Protein AF-A0A5B9MID1-F1 (afdb_monomer)

Sequence (221 aa):
MSATMTESTTETRREALKAKIAQTKANSERIAEWRASIRDLEAAIDAAADAHSDKCAPLQQMMRDLDAKLSSGSVTAADSKKRHEILTSITAANIELETTSRANQSTIDLLKKNIRELKRGSATSVQSIENELVNTAPLDQRAECKAWDAQATVASQWGQAAGEKATKLERMIEVNNANGYDTKGAKERVAFYRAESLLAAELAAESQRKADQLRRQMIEA

Nearest PDB structures (foldseek):
  5xg2-assembly1_A  TM=4.690E-01  e=3.275E-01  Pyrococcus yayanosii CH1
  3zx6-assembly1_B  TM=3.681E-01  e=4.771E+00  Archaeoglobus fulgidus DSM 4304

Structure (mmCIF, N/CA/C/O backbone):
data_AF-A0A5B9MID1-F1
#
_entry.id   AF-A0A5B9MID1-F1
#
loop_
_atom_site.group_PDB
_atom_site.id
_atom_site.type_symbol
_atom_site.label_atom_id
_atom_site.label_alt_id
_atom_site.label_comp_id
_atom_site.label_asym_id
_atom_site.label_entity_id
_atom_site.label_seq_id
_atom_site.pdbx_PDB_ins_code
_atom_site.Cartn_x
_atom_site.Cartn_y
_atom_site.Cartn_z
_atom_site.occupancy
_atom_site.B_iso_or_equiv
_atom_site.auth_seq_id
_atom_site.auth_comp_id
_atom_site.auth_asym_id
_atom_site.auth_atom_id
_atom_site.pdbx_PDB_model_num
ATOM 1 N N . MET A 1 1 ? 5.987 29.938 39.150 1.00 47.72 1 MET A N 1
ATOM 2 C CA . MET A 1 1 ? 6.999 29.816 38.075 1.00 47.72 1 MET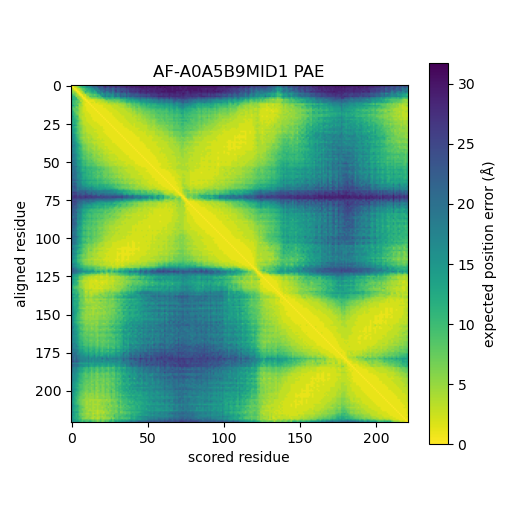 A CA 1
ATOM 3 C C . MET A 1 1 ? 7.253 28.377 37.608 1.00 47.72 1 MET A C 1
ATOM 5 O O . MET A 1 1 ? 7.832 28.227 36.546 1.00 47.72 1 MET A O 1
ATOM 9 N N . SER A 1 2 ? 6.814 27.325 38.323 1.00 53.25 2 SER A N 1
ATOM 10 C CA . SER A 1 2 ? 7.096 25.931 37.913 1.00 53.25 2 SER A CA 1
ATOM 11 C C . SER A 1 2 ? 6.098 25.327 36.910 1.00 53.25 2 SER A C 1
ATOM 13 O O . SER A 1 2 ? 6.497 24.470 36.135 1.00 53.25 2 SER A O 1
ATOM 15 N N . ALA A 1 3 ? 4.833 25.769 36.892 1.00 53.03 3 ALA A N 1
ATOM 16 C CA . ALA A 1 3 ? 3.807 25.237 35.981 1.00 53.03 3 ALA A CA 1
ATOM 17 C C . ALA A 1 3 ? 3.993 25.694 34.517 1.00 53.03 3 ALA A C 1
ATOM 19 O O . ALA A 1 3 ? 3.825 24.912 33.585 1.00 53.03 3 ALA A O 1
ATOM 20 N N . THR A 1 4 ? 4.447 26.933 34.315 1.00 50.22 4 THR A N 1
ATOM 21 C CA . THR A 1 4 ? 4.665 27.517 32.982 1.00 50.22 4 THR A CA 1
ATOM 22 C C . THR A 1 4 ? 5.862 26.906 32.243 1.00 50.22 4 THR A C 1
ATOM 24 O O . THR A 1 4 ? 5.840 26.794 31.021 1.00 50.22 4 THR A O 1
ATOM 27 N N . MET A 1 5 ? 6.902 26.450 32.956 1.00 51.06 5 MET A N 1
ATOM 28 C CA . MET A 1 5 ? 8.024 25.730 32.329 1.00 51.06 5 MET A CA 1
ATOM 29 C C . MET A 1 5 ? 7.657 24.295 31.914 1.00 51.06 5 MET A C 1
ATOM 31 O O . MET A 1 5 ? 8.156 23.792 30.906 1.00 51.06 5 MET A O 1
ATOM 35 N N . THR A 1 6 ? 6.767 23.627 32.654 1.00 61.50 6 THR A N 1
ATOM 36 C CA . THR A 1 6 ? 6.269 22.287 32.296 1.00 61.50 6 THR A CA 1
ATOM 37 C C . THR A 1 6 ? 5.299 22.310 31.111 1.00 61.50 6 THR A C 1
ATOM 39 O O . THR A 1 6 ? 5.317 21.394 30.291 1.00 61.50 6 THR A O 1
ATOM 42 N N . GLU A 1 7 ? 4.502 23.370 30.960 1.00 61.09 7 GLU A N 1
ATOM 43 C CA . GLU A 1 7 ? 3.647 23.563 29.778 1.00 61.09 7 GLU A CA 1
ATOM 44 C C . GLU A 1 7 ? 4.482 23.835 28.521 1.00 61.09 7 GLU A C 1
ATOM 46 O O . GLU A 1 7 ? 4.330 23.130 27.525 1.00 61.09 7 GLU A O 1
ATOM 51 N N . SER A 1 8 ? 5.461 24.744 28.602 1.00 65.50 8 SER A N 1
ATOM 52 C CA . SER A 1 8 ? 6.357 25.077 27.483 1.00 65.50 8 SER A CA 1
ATOM 53 C C . SER A 1 8 ? 7.157 23.869 26.961 1.00 65.50 8 SER A C 1
ATOM 55 O O . SER A 1 8 ? 7.338 23.696 25.753 1.00 65.50 8 SER A O 1
ATOM 57 N N . THR A 1 9 ? 7.600 22.978 27.853 1.00 75.62 9 THR A N 1
ATOM 58 C CA . THR A 1 9 ? 8.311 21.744 27.467 1.00 75.62 9 THR A CA 1
ATOM 59 C C . THR A 1 9 ? 7.384 20.685 26.865 1.00 75.62 9 THR A C 1
ATOM 61 O O . THR A 1 9 ? 7.795 19.951 25.963 1.00 75.62 9 THR A O 1
ATOM 64 N N . THR A 1 10 ? 6.127 20.624 27.308 1.00 78.69 10 THR A N 1
ATOM 65 C CA . THR A 1 10 ? 5.118 19.702 26.763 1.00 78.69 10 THR A CA 1
ATOM 66 C C . THR A 1 10 ? 4.677 20.129 25.366 1.00 78.69 10 THR A C 1
ATOM 68 O O . THR A 1 10 ? 4.628 19.295 24.464 1.00 78.69 10 THR A O 1
ATOM 71 N N . GLU A 1 11 ? 4.438 21.422 25.155 1.00 80.75 11 GLU A N 1
ATOM 72 C CA . GLU A 1 11 ? 4.088 21.993 23.851 1.00 80.75 11 GLU A CA 1
ATOM 73 C C . GLU A 1 11 ? 5.217 21.795 22.829 1.00 80.75 11 GLU A C 1
ATOM 75 O O . GLU A 1 11 ? 4.992 21.263 21.742 1.00 80.75 11 GLU A O 1
ATOM 80 N N . THR A 1 12 ? 6.466 22.068 23.225 1.00 86.06 12 THR A N 1
ATOM 81 C CA . THR A 1 12 ? 7.646 21.805 22.381 1.00 86.06 12 THR A CA 1
ATOM 82 C C . THR A 1 12 ? 7.746 20.327 21.984 1.00 86.06 12 THR A C 1
ATOM 84 O O . THR A 1 12 ? 8.044 19.995 20.834 1.00 86.06 12 THR A O 1
ATOM 87 N N . ARG A 1 13 ? 7.472 19.408 22.921 1.00 86.69 13 ARG A N 1
ATOM 88 C CA . ARG A 1 13 ? 7.467 17.965 22.644 1.00 86.69 13 ARG A CA 1
ATOM 89 C C . ARG A 1 13 ? 6.340 17.570 21.688 1.00 86.69 13 ARG A C 1
ATOM 91 O O . ARG A 1 13 ? 6.566 16.729 20.821 1.00 86.69 13 ARG A O 1
ATOM 98 N N . ARG A 1 14 ? 5.148 18.159 21.826 1.00 87.12 14 ARG A N 1
ATOM 99 C CA . ARG A 1 14 ? 4.006 17.910 20.932 1.00 87.12 14 ARG A CA 1
ATOM 100 C C . ARG A 1 14 ? 4.315 18.319 19.501 1.00 87.12 14 ARG A C 1
ATOM 102 O O . ARG A 1 14 ? 4.145 17.501 18.599 1.00 87.12 14 ARG A O 1
ATOM 109 N N . GLU A 1 15 ? 4.851 19.517 19.304 1.00 87.62 15 GLU A N 1
ATOM 110 C CA . GLU A 1 15 ? 5.246 20.000 17.978 1.00 87.62 15 GLU A CA 1
ATOM 111 C C . GLU A 1 15 ? 6.335 19.120 17.346 1.00 87.62 15 GLU A C 1
ATOM 113 O O . GLU A 1 15 ? 6.240 18.745 16.175 1.00 87.62 15 GLU A O 1
ATOM 118 N N . ALA A 1 16 ? 7.318 18.666 18.133 1.00 88.19 16 ALA A N 1
ATOM 119 C CA . ALA A 1 16 ? 8.327 17.722 17.653 1.00 88.19 16 ALA A CA 1
ATOM 120 C C . ALA A 1 16 ? 7.720 16.376 17.201 1.00 88.19 16 ALA A C 1
ATOM 122 O O . ALA A 1 16 ? 8.136 15.811 16.186 1.00 88.19 16 ALA A O 1
ATOM 123 N N . LEU A 1 17 ? 6.719 15.860 17.923 1.00 88.69 17 LEU A N 1
ATOM 124 C CA . LEU A 1 17 ? 6.019 14.624 17.558 1.00 88.69 17 LEU A CA 1
ATOM 125 C C . LEU A 1 17 ? 5.153 14.807 16.303 1.00 88.69 17 LEU A C 1
ATOM 127 O O . LEU A 1 17 ? 5.209 13.952 15.415 1.00 88.69 17 LEU A O 1
ATOM 131 N N . LYS A 1 18 ? 4.423 15.926 16.175 1.00 88.50 18 LYS A N 1
ATOM 132 C CA . LYS A 1 18 ? 3.664 16.276 14.958 1.00 88.50 18 LYS A CA 1
ATOM 133 C C . LYS A 1 18 ? 4.586 16.357 13.737 1.00 88.50 18 LYS A C 1
ATOM 135 O O . LYS A 1 18 ? 4.310 15.726 12.714 1.00 88.50 18 LYS A O 1
ATOM 140 N N . ALA A 1 19 ? 5.727 17.039 13.863 1.00 89.06 19 ALA A N 1
ATOM 141 C CA . ALA A 1 19 ? 6.733 17.124 12.804 1.00 89.06 19 ALA A CA 1
ATOM 142 C C . ALA A 1 19 ? 7.275 15.738 12.412 1.00 89.06 19 ALA A C 1
ATOM 144 O O . ALA A 1 19 ? 7.398 15.425 11.226 1.00 89.06 19 ALA A O 1
ATOM 145 N N . LYS A 1 20 ? 7.530 14.863 13.393 1.00 89.44 20 LYS A N 1
ATOM 146 C CA . LYS A 1 20 ? 7.988 13.489 13.145 1.00 89.44 20 LYS A CA 1
ATOM 147 C C . LYS A 1 20 ? 6.925 12.636 12.441 1.00 89.44 20 LYS A C 1
ATOM 149 O O . LYS A 1 20 ? 7.274 11.845 11.562 1.00 89.44 20 LYS A O 1
ATOM 154 N N . ILE A 1 21 ? 5.640 12.801 12.775 1.00 87.69 21 ILE A N 1
ATOM 155 C CA . ILE A 1 21 ? 4.523 12.151 12.064 1.00 87.69 21 ILE A CA 1
ATOM 156 C C . ILE A 1 21 ? 4.493 12.609 10.605 1.00 87.69 21 ILE A C 1
ATOM 158 O O . ILE A 1 21 ? 4.477 11.764 9.708 1.00 87.69 21 ILE A O 1
ATOM 162 N N . ALA A 1 22 ? 4.533 13.922 10.363 1.00 88.50 22 ALA A N 1
ATOM 163 C CA . ALA A 1 22 ? 4.529 14.488 9.015 1.00 88.50 22 ALA A CA 1
ATOM 164 C C . ALA A 1 22 ? 5.719 13.980 8.185 1.00 88.50 22 ALA A C 1
ATOM 166 O O . ALA A 1 22 ? 5.537 13.501 7.067 1.00 88.50 22 ALA A O 1
ATOM 167 N N . GLN A 1 23 ? 6.922 13.976 8.766 1.00 90.56 23 GLN A N 1
ATOM 168 C CA . GLN A 1 23 ? 8.122 13.445 8.121 1.00 90.56 23 GLN A CA 1
ATOM 169 C C . GLN A 1 23 ? 7.994 11.949 7.800 1.00 90.56 23 GLN A C 1
ATOM 171 O O . GLN A 1 23 ? 8.369 11.511 6.716 1.00 90.56 23 GLN A O 1
ATOM 176 N N . THR A 1 24 ? 7.449 11.150 8.720 1.00 87.94 24 THR A N 1
ATOM 177 C CA . THR A 1 24 ? 7.273 9.702 8.519 1.00 87.94 24 THR A CA 1
ATOM 178 C C . THR A 1 24 ? 6.255 9.404 7.412 1.00 87.94 24 THR A C 1
ATOM 180 O O . THR A 1 24 ? 6.466 8.491 6.606 1.00 87.94 24 THR A O 1
ATOM 183 N N . LYS A 1 25 ? 5.174 10.194 7.325 1.00 88.69 25 LYS A N 1
ATOM 184 C CA . LYS A 1 25 ? 4.183 10.113 6.239 1.00 88.69 25 LYS A CA 1
ATOM 185 C C . LYS A 1 25 ? 4.808 10.484 4.891 1.00 88.69 25 LYS A C 1
ATOM 187 O O . LYS A 1 25 ? 4.786 9.655 3.985 1.00 88.69 25 LYS A O 1
ATOM 192 N N . ALA A 1 26 ? 5.492 11.626 4.810 1.00 90.62 26 ALA A N 1
ATOM 193 C CA . ALA A 1 26 ? 6.198 12.058 3.600 1.00 90.62 26 ALA A CA 1
ATOM 194 C C . ALA A 1 26 ? 7.256 11.035 3.140 1.00 90.62 26 ALA A C 1
ATOM 196 O O . ALA A 1 26 ? 7.384 10.734 1.955 1.00 90.62 26 ALA A O 1
ATOM 197 N N . ASN A 1 27 ? 7.991 10.428 4.078 1.00 90.81 27 ASN A N 1
ATOM 198 C CA . ASN A 1 27 ? 8.940 9.358 3.765 1.00 90.81 27 ASN A CA 1
ATOM 199 C C . ASN A 1 27 ? 8.246 8.118 3.182 1.00 90.81 27 ASN A C 1
ATOM 201 O O . ASN A 1 27 ? 8.781 7.473 2.280 1.00 90.81 27 ASN A O 1
ATOM 205 N N . SER A 1 28 ? 7.066 7.771 3.695 1.00 89.88 28 SER A N 1
ATOM 206 C CA . SER A 1 28 ? 6.288 6.627 3.211 1.00 89.88 28 SER A CA 1
ATOM 207 C C . SER A 1 28 ? 5.762 6.861 1.793 1.00 89.88 28 SER A C 1
ATOM 209 O O . SER A 1 28 ? 5.865 5.963 0.957 1.00 89.88 28 SER A O 1
ATOM 211 N N . GLU A 1 29 ? 5.275 8.070 1.507 1.00 91.44 29 GLU A N 1
ATOM 212 C CA . GLU A 1 29 ? 4.859 8.507 0.167 1.00 91.44 29 GLU A CA 1
ATOM 213 C C . GLU A 1 29 ? 6.034 8.456 -0.812 1.00 91.44 29 GLU A C 1
ATOM 215 O O . GLU A 1 29 ? 5.957 7.787 -1.841 1.00 91.44 29 GLU A O 1
ATOM 220 N N . ARG A 1 30 ? 7.183 9.019 -0.430 1.00 93.44 30 ARG A N 1
ATOM 221 C CA . ARG A 1 30 ? 8.400 8.995 -1.250 1.00 93.44 30 ARG A CA 1
ATOM 222 C C . ARG A 1 30 ? 8.900 7.577 -1.543 1.00 93.44 30 ARG A C 1
ATOM 224 O O . ARG A 1 30 ? 9.365 7.289 -2.643 1.00 93.44 30 ARG A O 1
ATOM 231 N N . ILE A 1 31 ? 8.786 6.654 -0.583 1.00 92.94 31 ILE A N 1
ATOM 232 C CA . ILE A 1 31 ? 9.079 5.229 -0.815 1.00 92.94 31 ILE A CA 1
ATOM 233 C C . ILE A 1 31 ? 8.092 4.618 -1.816 1.00 92.94 31 ILE A C 1
ATOM 235 O O . ILE A 1 31 ? 8.499 3.781 -2.624 1.00 92.94 31 ILE A O 1
ATOM 239 N N . ALA A 1 32 ? 6.808 4.976 -1.748 1.00 93.00 32 ALA A N 1
ATOM 240 C CA . ALA A 1 32 ? 5.799 4.485 -2.681 1.00 93.00 32 ALA A CA 1
ATOM 241 C C . ALA A 1 32 ? 6.064 4.990 -4.108 1.00 93.00 32 ALA A C 1
ATOM 243 O O . ALA A 1 32 ? 6.051 4.186 -5.039 1.00 93.00 32 ALA A O 1
ATOM 244 N N . GLU A 1 33 ? 6.402 6.270 -4.260 1.00 95.44 33 GLU A N 1
ATOM 245 C CA . GLU A 1 33 ? 6.815 6.874 -5.531 1.00 95.44 33 GLU A CA 1
ATOM 246 C C . GLU A 1 33 ? 8.046 6.175 -6.111 1.00 95.44 33 GLU A C 1
ATOM 248 O O . GLU A 1 33 ? 8.009 5.691 -7.238 1.00 95.44 33 GLU A O 1
ATOM 253 N N . TRP A 1 34 ? 9.116 6.010 -5.326 1.00 97.19 34 TRP A N 1
ATOM 254 C CA . TRP A 1 34 ? 10.321 5.316 -5.793 1.00 97.19 34 TRP A CA 1
ATOM 255 C C . TRP A 1 34 ? 10.063 3.862 -6.188 1.00 97.19 34 TRP A C 1
ATOM 257 O O . TRP A 1 34 ? 10.680 3.360 -7.124 1.00 97.19 34 TRP A O 1
ATOM 267 N N . ARG A 1 35 ? 9.143 3.169 -5.508 1.00 96.69 35 ARG A N 1
ATOM 268 C CA . ARG A 1 35 ? 8.712 1.822 -5.909 1.00 96.69 35 ARG A CA 1
ATOM 269 C C . ARG A 1 35 ? 7.929 1.831 -7.218 1.00 96.69 35 ARG A C 1
ATOM 271 O O . ARG A 1 35 ? 8.068 0.885 -7.987 1.00 96.69 35 ARG A O 1
ATOM 278 N N . ALA A 1 36 ? 7.108 2.850 -7.466 1.00 96.81 36 ALA A N 1
ATOM 279 C CA . ALA A 1 36 ? 6.444 3.019 -8.753 1.00 96.81 36 ALA A CA 1
ATOM 280 C C . ALA A 1 36 ? 7.479 3.244 -9.862 1.00 96.81 36 ALA A C 1
ATOM 282 O O . ALA A 1 36 ? 7.505 2.461 -10.802 1.00 96.81 36 ALA A O 1
ATOM 283 N N . SER A 1 37 ? 8.427 4.168 -9.669 1.00 97.56 37 SER A N 1
ATOM 284 C CA . SER A 1 37 ? 9.504 4.409 -10.637 1.00 97.56 37 SER A CA 1
ATOM 285 C C . SER A 1 37 ? 10.364 3.173 -10.909 1.00 97.56 37 SER A C 1
ATOM 287 O O . SER A 1 37 ? 10.770 2.960 -12.043 1.00 97.56 37 SER A O 1
ATOM 289 N N . ILE A 1 38 ? 10.640 2.335 -9.899 1.00 97.88 38 ILE A N 1
ATOM 290 C CA . ILE A 1 38 ? 11.338 1.055 -10.116 1.00 97.88 38 ILE A CA 1
ATOM 291 C C . ILE A 1 38 ? 10.533 0.151 -11.056 1.00 97.88 38 ILE A C 1
ATOM 293 O O . ILE A 1 38 ? 11.115 -0.385 -11.990 1.00 97.88 38 ILE A O 1
ATOM 297 N N . ARG A 1 39 ? 9.217 0.010 -10.844 1.00 97.69 39 ARG A N 1
ATOM 298 C CA . ARG A 1 39 ? 8.361 -0.808 -11.722 1.00 97.69 39 ARG A CA 1
ATOM 299 C C . ARG A 1 39 ? 8.328 -0.269 -13.149 1.00 97.69 39 ARG A C 1
ATOM 301 O O . ARG A 1 39 ? 8.402 -1.056 -14.082 1.00 97.69 39 ARG A O 1
ATOM 308 N N . ASP A 1 40 ? 8.258 1.049 -13.310 1.00 97.62 40 ASP A N 1
ATOM 309 C CA . ASP A 1 40 ? 8.260 1.681 -14.633 1.00 97.62 40 ASP A CA 1
ATOM 310 C C . ASP A 1 40 ? 9.598 1.459 -15.357 1.00 97.62 40 ASP A C 1
ATOM 312 O O . ASP A 1 40 ? 9.621 1.180 -16.553 1.00 97.62 40 ASP A O 1
ATOM 316 N N . LEU A 1 41 ? 10.722 1.525 -14.632 1.00 97.44 41 LEU A N 1
ATOM 317 C CA . LEU A 1 41 ? 12.052 1.235 -15.178 1.00 97.44 41 LEU A CA 1
ATOM 318 C C . LEU A 1 41 ? 12.231 -0.247 -15.528 1.00 97.44 41 LEU A C 1
ATOM 320 O O . LEU A 1 41 ? 12.833 -0.547 -16.555 1.00 97.44 41 LEU A O 1
ATOM 324 N N . GLU A 1 42 ? 11.720 -1.161 -14.701 1.00 96.62 42 GLU A N 1
ATOM 325 C CA . GLU A 1 42 ? 11.713 -2.604 -14.985 1.00 96.62 42 GLU A CA 1
ATOM 326 C C . GLU A 1 42 ? 10.885 -2.886 -16.253 1.00 96.62 42 GLU A C 1
ATOM 328 O O . GLU A 1 42 ? 11.393 -3.504 -17.186 1.00 96.62 42 GLU A O 1
ATOM 333 N N . ALA A 1 43 ? 9.686 -2.306 -16.372 1.00 96.50 43 ALA A N 1
ATOM 334 C CA . ALA A 1 43 ? 8.866 -2.410 -17.580 1.00 96.50 43 ALA A CA 1
ATOM 335 C C . ALA A 1 43 ? 9.537 -1.790 -18.821 1.00 96.50 43 ALA A C 1
ATOM 337 O O . ALA A 1 43 ? 9.394 -2.307 -19.927 1.00 96.50 43 ALA A O 1
ATOM 338 N N . ALA A 1 44 ? 10.293 -0.699 -18.661 1.00 94.94 44 ALA A N 1
ATOM 339 C CA . ALA A 1 44 ? 11.049 -0.095 -19.757 1.00 94.94 44 ALA A CA 1
ATOM 340 C C . ALA A 1 44 ? 12.222 -0.973 -20.224 1.00 94.94 44 ALA A C 1
ATOM 342 O O . ALA A 1 44 ? 12.565 -0.944 -21.405 1.00 94.94 44 ALA A O 1
ATOM 343 N N . ILE A 1 45 ? 12.842 -1.748 -19.324 1.00 95.38 45 ILE A N 1
ATOM 344 C CA . ILE A 1 45 ? 13.863 -2.742 -19.692 1.00 95.38 45 ILE A CA 1
ATOM 345 C C . ILE A 1 45 ? 13.228 -3.855 -20.528 1.00 95.38 45 ILE A C 1
ATOM 347 O O . ILE A 1 45 ? 13.766 -4.187 -21.584 1.00 95.38 45 ILE A O 1
ATOM 351 N N . ASP A 1 46 ? 12.083 -4.380 -20.091 1.00 95.62 46 ASP A N 1
ATOM 352 C CA . ASP A 1 46 ? 11.364 -5.433 -20.816 1.00 95.62 46 ASP A CA 1
ATOM 353 C C . ASP A 1 46 ? 10.915 -4.938 -22.200 1.00 95.62 46 ASP A C 1
ATOM 355 O O . ASP A 1 46 ? 11.212 -5.565 -23.214 1.00 95.62 46 ASP A O 1
ATOM 359 N N . ALA A 1 47 ? 10.322 -3.743 -22.273 1.00 93.75 47 ALA A N 1
ATOM 360 C CA . ALA A 1 47 ? 9.917 -3.134 -23.539 1.00 93.75 47 ALA A CA 1
ATOM 361 C C . ALA A 1 47 ? 11.106 -2.872 -24.484 1.00 93.75 47 ALA A C 1
ATOM 363 O O . ALA A 1 47 ? 10.974 -3.005 -25.701 1.00 93.75 47 ALA A O 1
ATOM 364 N N . ALA A 1 48 ? 12.277 -2.508 -23.949 1.00 93.75 48 ALA A N 1
ATOM 365 C CA . ALA A 1 48 ? 13.490 -2.359 -24.750 1.00 93.75 48 ALA A CA 1
ATOM 366 C C . ALA A 1 48 ? 13.983 -3.709 -25.298 1.00 93.75 48 ALA A C 1
ATOM 368 O O . ALA A 1 48 ? 14.447 -3.767 -26.438 1.00 93.75 48 ALA A O 1
ATOM 369 N N . ALA A 1 49 ? 13.866 -4.788 -24.519 1.00 94.75 49 ALA A N 1
ATOM 370 C CA . ALA A 1 49 ? 14.200 -6.138 -24.965 1.00 94.75 49 ALA A CA 1
ATOM 371 C C . ALA A 1 49 ? 13.238 -6.633 -26.060 1.00 94.75 49 ALA A C 1
ATOM 373 O O . ALA A 1 49 ? 13.692 -7.182 -27.064 1.00 94.75 49 ALA A O 1
ATOM 374 N N . ASP A 1 50 ? 11.939 -6.366 -25.922 1.00 94.50 50 ASP A N 1
ATOM 375 C CA . ASP A 1 50 ? 10.937 -6.689 -26.944 1.00 94.50 50 ASP A CA 1
ATOM 376 C C . ASP A 1 50 ? 11.193 -5.907 -28.241 1.00 94.50 50 ASP A C 1
ATOM 378 O O . ASP A 1 50 ? 11.303 -6.495 -29.318 1.00 94.50 50 ASP A O 1
ATOM 382 N N . ALA A 1 51 ? 11.410 -4.591 -28.145 1.00 91.81 51 ALA A N 1
ATOM 383 C CA . ALA A 1 51 ? 11.732 -3.755 -29.303 1.00 91.81 51 ALA A CA 1
ATOM 384 C C . ALA A 1 51 ? 13.040 -4.187 -29.992 1.00 91.81 51 ALA A C 1
ATOM 386 O O . ALA A 1 51 ? 13.164 -4.126 -31.220 1.00 91.81 51 ALA A O 1
ATOM 387 N N . HIS A 1 52 ? 14.030 -4.638 -29.215 1.00 94.69 52 HIS A N 1
ATOM 388 C CA . HIS A 1 52 ? 15.261 -5.217 -29.747 1.00 94.69 52 HIS A CA 1
ATOM 389 C C . HIS A 1 52 ? 14.996 -6.517 -30.510 1.00 94.69 52 HIS A C 1
ATOM 391 O O . HIS A 1 52 ? 15.491 -6.668 -31.632 1.00 94.69 52 HIS A O 1
ATOM 397 N N . SER A 1 53 ? 14.193 -7.414 -29.936 1.00 95.00 53 SER A N 1
ATOM 398 C CA . SER A 1 53 ? 13.776 -8.668 -30.566 1.00 95.00 53 SER A CA 1
ATOM 399 C C . SER A 1 53 ? 13.078 -8.403 -31.902 1.00 95.00 53 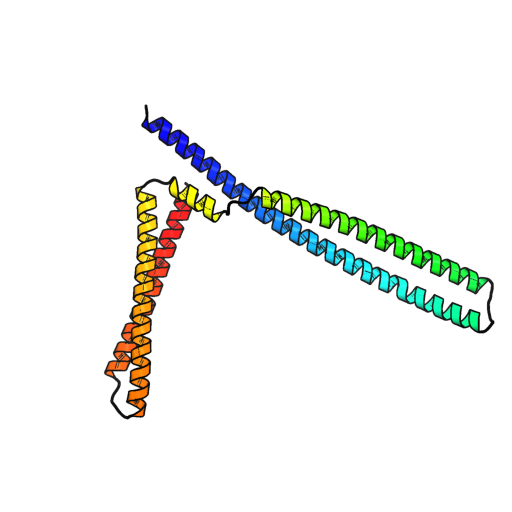SER A C 1
ATOM 401 O O . SER A 1 53 ? 13.493 -8.945 -32.930 1.00 95.00 53 SER A O 1
ATOM 403 N N . ASP A 1 54 ? 12.114 -7.480 -31.926 1.00 93.94 54 ASP A N 1
ATOM 404 C CA . ASP A 1 54 ? 11.366 -7.099 -33.128 1.00 93.94 54 ASP A CA 1
ATOM 405 C C . ASP A 1 54 ? 12.272 -6.512 -34.222 1.00 93.94 54 ASP A C 1
ATOM 407 O O . ASP A 1 54 ? 12.125 -6.827 -35.406 1.00 93.94 54 ASP A O 1
ATOM 411 N N . LYS A 1 55 ? 13.258 -5.690 -33.839 1.00 92.50 55 LYS A N 1
ATOM 412 C CA . LYS A 1 55 ? 14.239 -5.094 -34.762 1.00 92.50 55 LYS A CA 1
ATOM 413 C C . LYS A 1 55 ? 15.219 -6.135 -35.311 1.00 92.50 55 LYS A C 1
ATOM 415 O O . LYS A 1 55 ? 15.604 -6.068 -36.481 1.00 92.50 55 LYS A O 1
ATOM 420 N N . CYS A 1 56 ? 15.637 -7.094 -34.487 1.00 94.50 56 CYS A N 1
ATOM 421 C CA . CYS A 1 56 ? 16.635 -8.097 -34.855 1.00 94.50 56 CYS A CA 1
ATOM 422 C C . CYS A 1 56 ? 16.046 -9.306 -35.591 1.00 94.50 56 CYS A C 1
ATOM 424 O O . CYS A 1 56 ? 16.741 -9.879 -36.429 1.00 94.50 56 CYS A O 1
ATOM 426 N N . ALA A 1 57 ? 14.792 -9.686 -35.340 1.00 95.12 57 ALA A N 1
ATOM 427 C CA . ALA A 1 57 ? 14.135 -10.828 -35.977 1.00 95.12 57 ALA A CA 1
ATOM 428 C C . ALA A 1 57 ? 14.212 -10.823 -37.523 1.00 95.12 57 ALA A C 1
ATOM 430 O O . ALA A 1 57 ? 14.683 -11.817 -38.092 1.00 95.12 57 ALA A O 1
ATOM 431 N N . PRO A 1 58 ? 13.848 -9.737 -38.241 1.00 95.31 58 PRO A N 1
ATOM 432 C CA . PRO A 1 58 ? 13.952 -9.715 -39.700 1.00 95.31 58 PRO A CA 1
ATOM 433 C C . PRO A 1 58 ? 15.409 -9.772 -40.179 1.00 95.31 58 PRO A C 1
ATOM 435 O O . PRO A 1 58 ? 15.707 -10.426 -41.177 1.00 95.31 58 PRO A O 1
ATOM 438 N N . LEU A 1 59 ? 16.337 -9.139 -39.454 1.00 94.62 59 LEU A N 1
ATOM 439 C CA . LEU A 1 59 ? 17.767 -9.149 -39.774 1.00 94.62 59 LEU A CA 1
ATOM 440 C C . LEU A 1 59 ? 18.374 -10.548 -39.615 1.00 94.62 59 LEU A C 1
ATOM 442 O O . LEU A 1 59 ? 19.132 -11.000 -40.472 1.00 94.62 59 LEU A O 1
ATOM 446 N N . GLN A 1 60 ? 18.005 -11.260 -38.550 1.00 93.62 60 GLN A N 1
ATOM 447 C CA . GLN A 1 60 ? 18.406 -12.645 -38.323 1.00 93.62 60 GLN A CA 1
ATOM 448 C C . GLN A 1 60 ? 17.854 -13.571 -39.409 1.00 93.62 60 GLN A C 1
ATOM 450 O O . GLN A 1 60 ? 18.577 -14.454 -39.869 1.00 93.62 60 GLN A O 1
ATOM 455 N N . GLN A 1 61 ? 16.614 -13.355 -39.860 1.00 94.88 61 GLN A N 1
ATOM 456 C CA . GLN A 1 61 ? 16.052 -14.126 -40.967 1.00 94.88 61 GLN A CA 1
ATOM 457 C C . GLN A 1 61 ? 16.814 -13.875 -42.275 1.00 94.88 61 GLN A C 1
ATOM 459 O O . GLN A 1 61 ? 17.246 -14.833 -42.911 1.00 94.88 61 GLN A O 1
ATOM 464 N N . MET A 1 62 ? 17.085 -12.611 -42.625 1.00 92.94 62 MET A N 1
ATOM 465 C CA . MET A 1 62 ? 17.905 -12.281 -43.801 1.00 92.94 62 MET A CA 1
ATOM 466 C C . MET A 1 62 ? 19.304 -12.905 -43.723 1.00 92.94 62 MET A C 1
ATOM 468 O O . MET A 1 62 ? 19.846 -13.341 -44.737 1.00 92.94 62 MET A O 1
ATOM 472 N N . MET A 1 63 ? 19.894 -12.964 -42.526 1.00 91.88 63 MET A N 1
ATOM 473 C CA . MET A 1 63 ? 21.198 -13.590 -42.321 1.00 91.88 63 MET A CA 1
ATOM 474 C C . MET A 1 63 ? 21.149 -15.102 -42.572 1.00 91.88 63 MET A C 1
ATOM 476 O O . MET A 1 63 ? 22.014 -15.615 -43.275 1.00 91.88 63 MET A O 1
ATOM 480 N N . ARG A 1 64 ? 20.105 -15.800 -42.097 1.00 91.19 64 ARG A N 1
ATOM 481 C CA . ARG A 1 64 ? 19.887 -17.230 -42.393 1.00 91.19 64 ARG A CA 1
ATOM 482 C C . ARG A 1 64 ? 19.707 -17.486 -43.887 1.00 91.19 64 ARG A C 1
ATOM 484 O O . ARG A 1 64 ? 20.290 -18.430 -44.411 1.00 91.19 64 ARG A O 1
ATOM 491 N N . ASP A 1 65 ? 18.941 -16.641 -44.574 1.00 90.81 65 ASP A N 1
ATOM 492 C CA . ASP A 1 65 ? 18.715 -16.771 -46.017 1.00 90.81 65 ASP A CA 1
ATOM 493 C C . ASP A 1 65 ? 20.023 -16.574 -46.808 1.00 90.81 65 ASP A C 1
ATOM 495 O O . ASP A 1 65 ? 20.292 -17.293 -47.774 1.00 90.81 65 ASP A O 1
ATOM 499 N N . LEU A 1 66 ? 20.871 -15.627 -46.383 1.00 88.88 66 LEU A N 1
ATOM 500 C CA . LEU A 1 66 ? 22.207 -15.423 -46.952 1.00 88.88 66 LEU A CA 1
ATOM 501 C C . LEU A 1 66 ? 23.139 -16.607 -46.665 1.00 88.88 66 LEU A C 1
ATOM 503 O O . LEU A 1 66 ? 23.832 -17.059 -47.574 1.00 88.88 66 LEU A O 1
ATOM 507 N N . ASP A 1 67 ? 23.137 -17.139 -45.443 1.00 86.06 67 ASP A N 1
ATOM 508 C CA . ASP A 1 67 ? 23.959 -18.294 -45.063 1.00 86.06 67 ASP A CA 1
ATOM 509 C C . ASP A 1 67 ? 23.530 -19.577 -45.820 1.00 86.06 67 ASP A C 1
ATOM 511 O O . ASP A 1 67 ? 24.375 -20.386 -46.220 1.00 86.06 67 ASP A O 1
ATOM 515 N N . ALA A 1 68 ? 22.235 -19.737 -46.117 1.00 86.50 68 ALA A N 1
ATOM 516 C CA . ALA A 1 68 ? 21.727 -20.812 -46.974 1.00 86.50 68 ALA A CA 1
ATOM 517 C C . ALA A 1 68 ? 22.215 -20.673 -48.428 1.00 86.50 68 ALA A C 1
ATOM 519 O O . ALA A 1 68 ? 22.676 -21.649 -49.027 1.00 86.50 68 ALA A O 1
ATOM 520 N N . LYS A 1 69 ? 22.195 -19.452 -48.987 1.00 83.88 69 LYS A N 1
ATOM 521 C CA . LYS A 1 69 ? 22.773 -19.167 -50.314 1.00 83.88 69 LYS A CA 1
ATOM 522 C C . LYS A 1 69 ? 24.278 -19.428 -50.348 1.00 83.88 69 LYS A C 1
ATOM 524 O O . LYS A 1 69 ? 24.758 -20.052 -51.296 1.00 83.88 69 LYS A O 1
ATOM 529 N N . LEU A 1 70 ? 24.997 -19.023 -49.298 1.00 76.38 70 LEU A N 1
ATOM 530 C CA . LEU A 1 70 ? 26.428 -19.287 -49.122 1.00 76.38 70 LEU A CA 1
ATOM 531 C C . LEU A 1 70 ? 26.740 -20.783 -49.174 1.00 76.38 70 LEU A C 1
ATOM 533 O O . LEU A 1 70 ? 27.628 -21.203 -49.913 1.00 76.38 70 LEU A O 1
ATOM 537 N N . SER A 1 71 ? 25.947 -21.587 -48.470 1.00 79.94 71 SER A N 1
ATOM 538 C CA . SER A 1 71 ? 26.099 -23.046 -48.431 1.00 79.94 71 SER A CA 1
ATOM 539 C C . SER A 1 71 ? 25.805 -23.727 -49.778 1.00 79.94 71 SER A C 1
ATOM 541 O O . SER A 1 71 ? 26.330 -24.802 -50.050 1.00 79.94 71 SER A O 1
ATOM 543 N N . SER A 1 72 ? 25.004 -23.096 -50.644 1.00 82.25 72 SER A N 1
ATOM 544 C CA . SER A 1 72 ? 24.680 -23.594 -51.993 1.00 82.25 72 SER A CA 1
ATOM 545 C C . SER A 1 72 ? 25.705 -23.226 -53.082 1.00 82.25 72 SER A C 1
ATO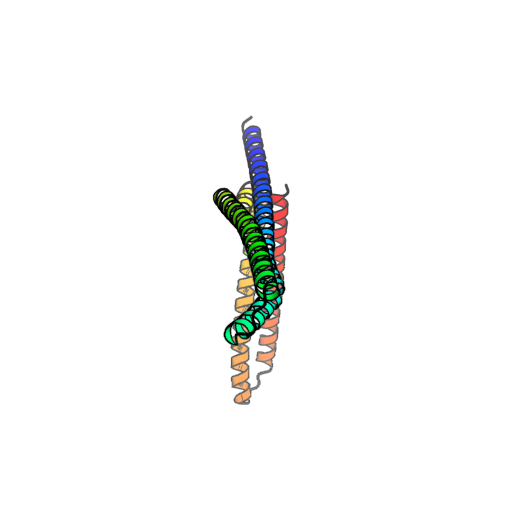M 547 O O . SER A 1 72 ? 25.538 -23.620 -54.233 1.00 82.25 72 SER A O 1
ATOM 549 N N . GLY A 1 73 ? 26.759 -22.468 -52.746 1.00 73.75 73 GLY A N 1
ATOM 550 C CA . GLY A 1 73 ? 27.829 -22.081 -53.679 1.00 73.75 73 GLY A CA 1
ATOM 551 C C . GLY A 1 73 ? 27.515 -20.890 -54.599 1.00 73.75 73 GLY A C 1
ATOM 552 O O . GLY A 1 73 ? 28.351 -20.517 -55.417 1.00 73.75 73 GLY A O 1
ATOM 553 N N . SER A 1 74 ? 26.347 -20.255 -54.457 1.00 66.69 74 SER A N 1
ATOM 554 C CA . SER A 1 74 ? 25.905 -19.111 -55.274 1.00 66.69 74 SER A CA 1
ATOM 555 C C . SER A 1 74 ? 26.157 -17.767 -54.573 1.00 66.69 74 SER A C 1
ATOM 557 O O . SER A 1 74 ? 25.223 -17.011 -54.303 1.00 66.69 74 SER A O 1
ATOM 559 N N . VAL A 1 75 ? 27.416 -17.472 -54.244 1.00 79.12 75 VAL A N 1
ATOM 560 C CA . VAL A 1 75 ? 27.798 -16.278 -53.467 1.00 79.12 75 VAL A CA 1
ATOM 561 C C . VAL A 1 75 ? 28.286 -15.166 -54.369 1.00 79.12 75 VAL A C 1
ATOM 563 O O . VAL A 1 75 ? 29.237 -15.345 -55.128 1.00 79.12 75 VAL A O 1
ATOM 566 N N . THR A 1 76 ? 27.707 -13.981 -54.212 1.00 81.50 76 THR A N 1
ATOM 567 C CA . THR A 1 76 ? 28.213 -12.763 -54.842 1.00 81.50 76 THR A CA 1
ATOM 568 C C . THR A 1 76 ? 28.911 -11.854 -53.828 1.00 81.50 76 THR A C 1
ATOM 570 O O . THR A 1 76 ? 28.669 -11.910 -52.621 1.00 81.50 76 THR A O 1
ATOM 573 N N . ALA A 1 77 ? 29.757 -10.940 -54.314 1.00 82.81 77 ALA A N 1
ATOM 574 C CA . ALA A 1 77 ? 30.325 -9.880 -53.475 1.00 82.81 77 ALA A CA 1
ATOM 575 C C . ALA A 1 77 ? 29.235 -9.000 -52.822 1.00 82.81 77 ALA A C 1
ATOM 577 O O . ALA A 1 77 ? 29.437 -8.470 -51.728 1.00 82.81 77 ALA A O 1
ATOM 578 N N . ALA A 1 78 ? 28.069 -8.876 -53.468 1.00 85.94 78 ALA A N 1
ATOM 579 C CA . ALA A 1 78 ? 26.919 -8.160 -52.927 1.00 85.94 78 ALA A CA 1
ATOM 580 C C . ALA A 1 78 ? 26.302 -8.883 -51.717 1.00 85.94 78 ALA A C 1
ATOM 582 O O . ALA A 1 78 ? 25.966 -8.223 -50.736 1.00 85.94 78 ALA A O 1
ATOM 583 N N . ASP A 1 79 ? 26.230 -10.219 -51.738 1.00 86.12 79 ASP A N 1
ATOM 584 C CA . ASP A 1 79 ? 25.738 -11.022 -50.608 1.00 86.12 79 ASP A CA 1
ATOM 585 C C . ASP A 1 79 ? 26.652 -10.876 -49.383 1.00 86.12 79 ASP A C 1
ATOM 587 O O . ASP A 1 79 ? 26.181 -10.626 -48.271 1.00 86.12 79 ASP A O 1
ATOM 591 N N . SER A 1 80 ? 27.972 -10.931 -49.592 1.00 84.75 80 SER A N 1
ATOM 592 C CA . SER A 1 80 ? 28.965 -10.702 -48.533 1.00 84.75 80 SER A CA 1
ATOM 593 C C . SER A 1 80 ? 28.868 -9.295 -47.939 1.00 84.75 80 SER A C 1
ATOM 595 O O . SER A 1 80 ? 28.915 -9.133 -46.717 1.00 84.75 80 SER A O 1
ATOM 597 N N . LYS A 1 81 ? 28.680 -8.270 -48.784 1.00 89.38 81 LYS A N 1
ATOM 598 C CA . LYS A 1 81 ? 28.460 -6.891 -48.329 1.00 89.38 81 LYS A CA 1
ATOM 599 C C . LYS A 1 81 ? 27.174 -6.778 -47.508 1.00 89.38 81 LYS A C 1
ATOM 601 O O . LYS A 1 81 ? 27.199 -6.213 -46.416 1.00 89.38 81 LYS A O 1
ATOM 606 N N . LYS A 1 82 ? 26.071 -7.367 -47.980 1.00 90.50 82 LYS A N 1
ATOM 607 C CA . LYS A 1 82 ? 24.783 -7.326 -47.278 1.00 90.50 82 LYS A CA 1
ATOM 608 C C . LYS A 1 82 ? 24.841 -8.022 -45.918 1.00 90.50 82 LYS A C 1
ATOM 610 O O . LYS A 1 82 ? 24.300 -7.509 -44.941 1.00 90.50 82 LYS A O 1
ATOM 615 N N . ARG A 1 83 ? 25.547 -9.151 -45.830 1.00 89.50 83 ARG A N 1
ATOM 616 C CA . ARG A 1 83 ? 25.803 -9.862 -44.568 1.00 89.50 83 ARG A CA 1
ATOM 617 C C . ARG A 1 83 ? 26.560 -8.987 -43.566 1.00 89.50 83 ARG A C 1
ATOM 619 O O . ARG A 1 83 ? 26.197 -8.944 -42.395 1.00 89.50 83 ARG A O 1
ATOM 626 N N . HIS A 1 84 ? 27.580 -8.260 -44.022 1.00 90.88 84 HIS A N 1
ATOM 627 C CA . HIS A 1 84 ? 28.334 -7.338 -43.170 1.00 90.88 84 HIS A CA 1
ATOM 628 C C . HIS A 1 84 ? 27.477 -6.163 -42.663 1.00 90.88 84 HIS A C 1
ATOM 630 O O . HIS A 1 84 ? 27.553 -5.808 -41.484 1.00 90.88 84 HIS A O 1
ATOM 636 N N . GLU A 1 85 ? 26.616 -5.603 -43.518 1.00 94.00 85 GLU A N 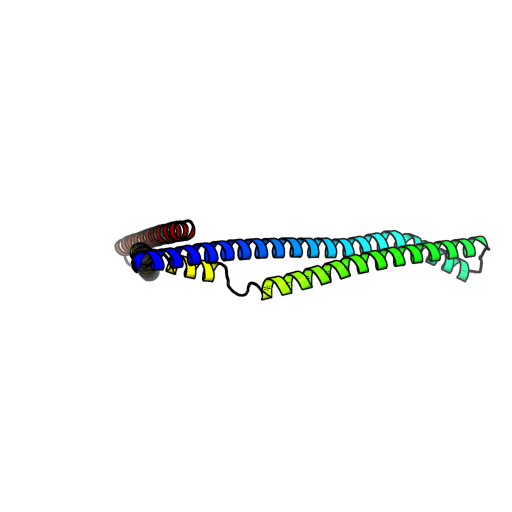1
ATOM 637 C CA . GLU A 1 85 ? 25.653 -4.562 -43.129 1.00 94.00 85 GLU A CA 1
ATOM 638 C C . GLU A 1 85 ? 24.692 -5.065 -42.040 1.00 94.00 85 GLU A C 1
ATOM 640 O O . GLU A 1 85 ? 24.516 -4.397 -41.022 1.00 94.00 85 GLU A O 1
ATOM 645 N N . ILE A 1 86 ? 24.132 -6.270 -42.208 1.00 94.12 86 ILE A N 1
ATOM 646 C CA . ILE A 1 86 ? 23.232 -6.896 -41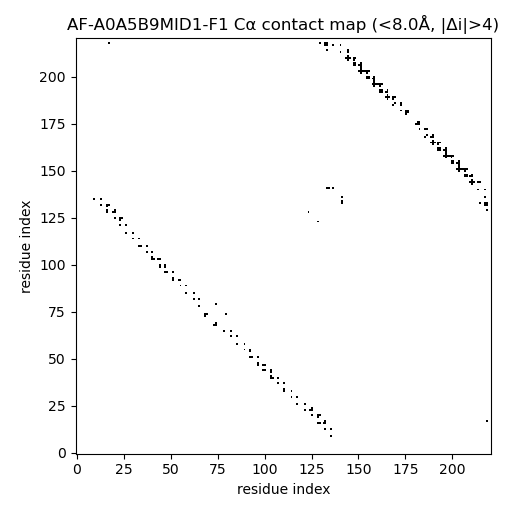.225 1.00 94.12 86 ILE A CA 1
ATOM 647 C C . ILE A 1 86 ? 23.931 -7.087 -39.874 1.00 94.12 86 ILE A C 1
ATOM 649 O O . ILE A 1 86 ? 23.379 -6.708 -38.840 1.00 94.12 86 ILE A O 1
ATOM 653 N N . LEU A 1 87 ? 25.156 -7.624 -39.870 1.00 92.94 87 LEU A N 1
ATOM 654 C CA . LEU A 1 87 ? 25.939 -7.805 -38.643 1.00 92.94 87 LEU A CA 1
ATOM 655 C C . LEU A 1 87 ? 26.199 -6.475 -37.931 1.00 92.94 87 LEU A C 1
ATOM 657 O O . LEU A 1 87 ? 26.076 -6.391 -36.708 1.00 92.94 87 LEU A O 1
ATOM 661 N N . THR A 1 88 ? 26.509 -5.426 -38.692 1.00 95.06 88 THR A N 1
ATOM 662 C CA . THR A 1 88 ? 26.700 -4.075 -38.152 1.00 95.06 88 THR A CA 1
ATOM 663 C C . THR A 1 88 ? 25.415 -3.546 -37.513 1.00 95.06 88 THR A C 1
ATOM 665 O O . THR A 1 88 ? 25.453 -3.031 -36.397 1.00 95.06 88 THR A O 1
ATOM 668 N N . SER A 1 89 ? 24.264 -3.722 -38.170 1.00 94.38 89 SER A N 1
ATOM 669 C CA . SER A 1 89 ? 22.963 -3.303 -37.632 1.00 94.38 89 SER A CA 1
ATOM 670 C C . SER A 1 89 ? 22.566 -4.058 -36.360 1.00 94.38 89 SER A C 1
ATOM 672 O O . SER A 1 89 ? 22.120 -3.425 -35.405 1.00 94.38 89 SER A O 1
ATOM 674 N N . ILE A 1 90 ? 22.764 -5.382 -36.310 1.00 94.00 90 ILE A N 1
ATOM 675 C CA . ILE A 1 90 ? 22.499 -6.188 -35.104 1.00 94.00 90 ILE A CA 1
ATOM 676 C C . ILE A 1 90 ? 23.419 -5.746 -33.960 1.00 94.00 90 ILE A C 1
ATOM 678 O O . ILE A 1 90 ? 22.970 -5.574 -32.830 1.00 94.00 90 ILE A O 1
ATOM 682 N N . THR A 1 91 ? 24.698 -5.505 -34.254 1.00 94.44 91 THR A N 1
ATOM 683 C CA . THR A 1 91 ? 25.673 -5.046 -33.254 1.00 94.44 91 THR A CA 1
ATOM 684 C C . THR A 1 91 ? 25.274 -3.689 -32.676 1.00 94.44 91 THR A C 1
ATOM 686 O O . THR A 1 91 ? 25.282 -3.516 -31.460 1.00 94.44 91 THR A O 1
ATOM 689 N N . ALA A 1 92 ? 24.861 -2.744 -33.524 1.00 93.75 92 ALA A N 1
ATOM 690 C CA . ALA A 1 92 ? 24.375 -1.441 -33.079 1.00 93.75 92 ALA A CA 1
ATOM 691 C C . ALA A 1 92 ? 23.128 -1.565 -32.185 1.00 93.75 92 ALA A C 1
ATOM 693 O O . ALA A 1 92 ? 23.070 -0.930 -31.135 1.00 93.75 92 ALA A O 1
ATOM 694 N N . ALA A 1 93 ? 22.170 -2.425 -32.554 1.00 92.50 93 ALA A N 1
ATOM 695 C CA . ALA A 1 93 ? 20.982 -2.686 -31.740 1.00 92.50 93 ALA A CA 1
ATOM 696 C C . ALA A 1 93 ? 21.329 -3.323 -30.379 1.00 92.50 93 ALA A C 1
ATOM 698 O O . ALA A 1 93 ? 20.760 -2.934 -29.363 1.00 92.50 93 ALA A O 1
ATOM 699 N N . ASN A 1 94 ? 22.290 -4.252 -30.330 1.00 94.50 94 ASN A N 1
ATOM 700 C CA . ASN A 1 94 ? 22.764 -4.842 -29.070 1.00 94.50 94 ASN A CA 1
ATOM 701 C C . ASN A 1 94 ? 23.393 -3.789 -28.148 1.00 94.50 94 ASN A C 1
ATOM 703 O O . ASN A 1 94 ? 23.097 -3.763 -26.957 1.00 94.50 94 ASN A O 1
ATOM 707 N N . ILE A 1 95 ? 24.234 -2.905 -28.694 1.00 94.62 95 ILE A N 1
ATOM 708 C CA . ILE A 1 95 ? 24.868 -1.825 -27.922 1.00 94.62 95 ILE A CA 1
ATOM 709 C C . ILE A 1 95 ? 23.807 -0.875 -27.349 1.00 94.62 95 ILE A C 1
ATOM 711 O O . ILE A 1 95 ? 23.902 -0.468 -26.190 1.00 94.62 95 ILE A O 1
ATOM 715 N N . GLU A 1 96 ? 22.792 -0.531 -28.143 1.00 92.50 96 GLU A N 1
ATOM 716 C CA . GLU A 1 96 ? 21.665 0.312 -27.730 1.00 92.50 96 GLU A CA 1
ATOM 717 C C . GLU A 1 96 ? 20.867 -0.321 -26.575 1.00 92.50 96 GLU A C 1
ATOM 719 O O . GLU A 1 96 ? 20.624 0.344 -25.559 1.00 92.50 96 GLU A O 1
ATOM 724 N N . LEU A 1 97 ? 20.538 -1.616 -26.688 1.00 94.88 97 LEU A N 1
ATOM 725 C CA . LEU A 1 97 ? 19.863 -2.377 -25.633 1.00 94.88 97 LEU A CA 1
ATOM 726 C C . LEU A 1 97 ? 20.713 -2.419 -24.359 1.00 94.88 97 LEU A C 1
ATOM 728 O O . LEU A 1 97 ? 20.243 -2.019 -23.297 1.00 94.88 97 LEU A O 1
ATOM 732 N N . GLU A 1 98 ? 21.980 -2.832 -24.455 1.00 95.12 98 GLU A N 1
ATOM 733 C CA . GLU A 1 98 ? 22.876 -2.913 -23.297 1.00 95.12 98 GLU A CA 1
ATOM 734 C C . GLU A 1 98 ? 23.036 -1.565 -22.589 1.00 95.12 98 GLU A C 1
ATOM 736 O O . GLU A 1 98 ? 23.038 -1.506 -21.358 1.00 95.12 98 GLU A O 1
ATOM 741 N N . THR A 1 99 ? 23.162 -0.478 -23.352 1.00 93.50 99 THR A N 1
ATOM 742 C CA . THR A 1 99 ? 23.315 0.873 -22.799 1.00 93.50 99 THR A CA 1
ATOM 743 C C . THR A 1 99 ? 22.064 1.284 -22.028 1.00 93.50 99 THR A C 1
ATOM 745 O O . THR A 1 99 ? 22.164 1.733 -20.883 1.00 93.50 99 THR A O 1
ATOM 748 N N . THR A 1 100 ? 20.888 1.068 -22.620 1.00 92.12 100 THR A N 1
ATOM 749 C CA . THR A 1 100 ? 19.594 1.391 -22.004 1.00 92.12 100 THR A CA 1
ATOM 750 C C . THR A 1 100 ? 19.349 0.548 -20.754 1.00 92.12 100 THR A C 1
ATOM 752 O O . THR A 1 100 ? 19.062 1.090 -19.684 1.00 92.12 100 THR A O 1
ATOM 755 N N . SER A 1 101 ? 19.545 -0.770 -20.841 1.00 94.06 101 SER A N 1
ATOM 756 C CA . SER A 1 101 ? 19.359 -1.681 -19.710 1.00 94.06 101 SER A CA 1
ATOM 757 C C . SER A 1 101 ? 20.311 -1.365 -18.557 1.00 94.06 101 SER A C 1
ATOM 759 O O . SER A 1 101 ? 19.881 -1.342 -17.405 1.00 94.06 101 SER A O 1
ATOM 761 N N . ARG A 1 102 ? 21.588 -1.054 -18.830 1.00 95.75 102 ARG A N 1
ATOM 762 C CA . ARG A 1 102 ? 22.551 -0.670 -17.779 1.00 95.75 102 ARG A CA 1
ATOM 763 C C . ARG A 1 102 ? 22.173 0.645 -17.100 1.00 95.75 102 ARG A C 1
ATOM 765 O O . ARG A 1 102 ? 22.270 0.734 -15.876 1.00 95.75 102 ARG A O 1
ATOM 772 N N . ALA A 1 103 ? 21.739 1.650 -17.861 1.00 94.88 103 ALA A N 1
ATOM 773 C CA . ALA A 1 103 ? 21.317 2.936 -17.307 1.00 94.88 103 ALA A CA 1
ATOM 774 C C . ALA A 1 103 ? 20.085 2.786 -16.395 1.00 94.88 103 ALA A C 1
ATOM 776 O O . ALA A 1 103 ? 20.076 3.286 -15.262 1.00 94.88 103 ALA A O 1
ATOM 777 N N . ASN A 1 104 ? 19.081 2.030 -16.846 1.00 95.81 104 ASN A N 1
ATOM 778 C CA . ASN A 1 104 ? 17.879 1.755 -16.061 1.00 95.81 104 ASN A CA 1
ATOM 779 C C . ASN A 1 104 ? 18.210 0.936 -14.807 1.00 95.81 104 ASN A C 1
ATOM 781 O O . ASN A 1 104 ? 17.792 1.307 -13.709 1.00 95.81 104 ASN A O 1
ATOM 785 N N . GLN A 1 105 ? 19.035 -0.109 -14.932 1.00 96.81 105 GLN A N 1
ATOM 786 C CA . GLN A 1 105 ? 19.448 -0.934 -13.796 1.00 96.81 105 GLN A CA 1
ATOM 787 C C . GLN A 1 105 ? 20.220 -0.127 -12.743 1.00 96.81 105 GLN A C 1
ATOM 789 O O . GLN A 1 105 ? 19.938 -0.239 -11.551 1.00 96.81 105 GLN A O 1
ATOM 794 N N . SER A 1 106 ? 21.141 0.745 -13.165 1.00 97.25 106 SER A N 1
ATOM 795 C CA . SER A 1 106 ? 21.876 1.626 -12.249 1.00 97.25 106 SER A CA 1
ATOM 796 C C . SER A 1 106 ? 20.936 2.556 -11.471 1.00 97.25 106 SER A C 1
ATOM 798 O O . SER A 1 106 ? 21.094 2.744 -10.260 1.00 97.25 106 SER A O 1
ATOM 800 N N . THR A 1 107 ? 19.909 3.084 -12.142 1.00 97.19 107 THR A N 1
ATOM 801 C CA . THR A 1 107 ? 18.883 3.927 -11.513 1.00 97.19 107 THR A CA 1
ATOM 802 C C . THR A 1 107 ? 18.038 3.128 -10.518 1.00 97.19 107 THR A C 1
ATOM 804 O O . THR A 1 107 ? 17.818 3.582 -9.393 1.00 97.19 107 THR A O 1
ATOM 807 N N . ILE A 1 108 ? 17.622 1.911 -10.882 1.00 97.62 108 ILE A N 1
ATOM 808 C CA . ILE A 1 108 ? 16.902 0.992 -9.990 1.00 97.62 108 ILE A CA 1
ATOM 809 C C . ILE A 1 108 ? 17.722 0.711 -8.724 1.00 97.62 108 ILE A C 1
ATOM 811 O O . ILE A 1 108 ? 17.186 0.779 -7.614 1.00 97.62 108 ILE A O 1
ATOM 815 N N . ASP A 1 109 ? 19.018 0.435 -8.858 1.00 97.19 109 ASP A N 1
ATOM 816 C CA . ASP A 1 109 ? 19.892 0.130 -7.723 1.00 97.19 109 ASP A CA 1
ATOM 817 C C . ASP A 1 109 ? 20.046 1.329 -6.777 1.00 97.19 109 ASP A C 1
ATOM 819 O O . ASP A 1 109 ? 19.992 1.170 -5.548 1.00 97.19 109 ASP A O 1
ATOM 823 N N . LEU A 1 110 ? 20.159 2.542 -7.330 1.00 97.81 110 LEU A N 1
ATOM 824 C CA . LEU A 1 110 ? 20.176 3.783 -6.557 1.00 97.81 110 LEU A CA 1
ATOM 825 C C . LEU A 1 110 ? 18.858 3.991 -5.797 1.00 97.81 110 LEU A C 1
ATOM 827 O O . LEU A 1 110 ? 18.876 4.257 -4.594 1.00 97.81 110 LEU A O 1
ATOM 831 N N . LEU A 1 111 ? 17.712 3.804 -6.455 1.00 96.38 111 LEU A N 1
ATOM 832 C CA . LEU A 1 111 ? 16.399 3.911 -5.811 1.00 96.38 111 LEU A CA 1
ATOM 833 C C . LEU A 1 111 ? 16.232 2.863 -4.700 1.00 96.38 111 LEU A C 1
ATOM 835 O O . LEU A 1 111 ? 15.804 3.192 -3.591 1.00 96.38 111 LEU A O 1
ATOM 839 N N . LYS A 1 112 ? 16.652 1.613 -4.936 1.00 96.75 112 LYS A N 1
ATOM 840 C CA . LYS A 1 112 ? 16.654 0.543 -3.921 1.00 96.75 112 LYS A CA 1
ATOM 841 C C . LYS A 1 112 ? 17.563 0.883 -2.734 1.00 96.75 112 LYS A C 1
ATOM 843 O O . LYS A 1 112 ? 17.233 0.545 -1.593 1.00 96.75 112 LYS A O 1
ATOM 848 N N . LYS A 1 113 ? 18.703 1.546 -2.955 1.00 96.25 113 LYS A N 1
ATOM 849 C CA . LYS A 1 113 ? 19.566 2.063 -1.877 1.00 96.25 113 LYS A CA 1
ATOM 850 C C . LYS A 1 113 ? 18.860 3.162 -1.076 1.00 96.25 113 LYS A C 1
ATOM 852 O O . LYS A 1 113 ? 18.758 3.022 0.142 1.00 96.25 113 LYS A O 1
ATOM 857 N N . ASN A 1 114 ? 18.294 4.164 -1.745 1.00 93.12 114 ASN A N 1
ATOM 858 C CA . ASN A 1 114 ? 17.589 5.273 -1.096 1.00 93.12 114 ASN A CA 1
ATOM 859 C C . ASN A 1 114 ? 16.403 4.783 -0.246 1.00 93.12 114 ASN A C 1
ATOM 861 O O . ASN A 1 114 ? 16.233 5.214 0.894 1.00 93.12 114 ASN A O 1
ATOM 865 N N . ILE A 1 115 ? 15.628 3.810 -0.743 1.00 93.44 115 ILE A N 1
ATOM 866 C CA . ILE A 1 115 ? 14.541 3.177 0.023 1.00 93.44 115 ILE A CA 1
ATOM 867 C C . ILE A 1 115 ? 15.074 2.524 1.308 1.00 93.44 115 ILE A C 1
ATOM 869 O O . ILE A 1 115 ? 14.459 2.656 2.368 1.00 93.44 115 ILE A O 1
ATOM 873 N N . ARG A 1 116 ? 16.198 1.797 1.238 1.00 91.44 116 ARG A N 1
ATOM 874 C CA . ARG A 1 116 ? 16.793 1.137 2.415 1.00 91.44 116 ARG A CA 1
ATOM 875 C C . ARG A 1 116 ? 17.257 2.149 3.459 1.00 91.44 116 ARG A C 1
ATOM 877 O O . ARG A 1 116 ? 17.018 1.936 4.647 1.00 91.44 116 ARG A O 1
ATOM 884 N N . GLU A 1 117 ? 17.897 3.231 3.029 1.00 89.88 117 GLU A N 1
ATOM 885 C CA . GLU A 1 117 ? 18.370 4.296 3.919 1.00 89.88 117 GLU A CA 1
ATOM 886 C C . GLU A 1 117 ? 17.204 5.006 4.611 1.00 89.88 117 GLU A C 1
ATOM 888 O O . GLU A 1 117 ? 17.209 5.141 5.837 1.00 89.88 117 GLU A O 1
ATOM 893 N N . LEU A 1 118 ? 16.154 5.347 3.860 1.00 87.50 118 LEU A N 1
AT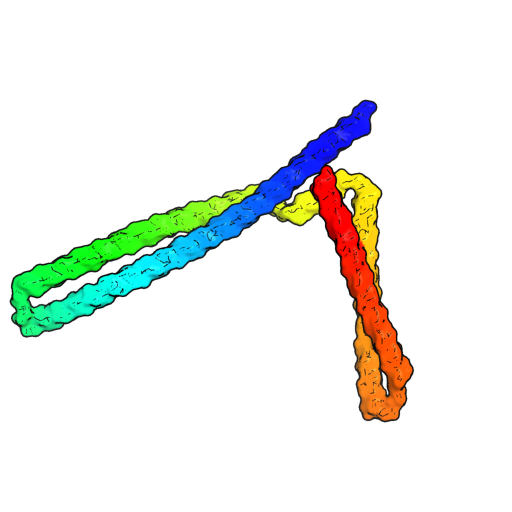OM 894 C CA . LEU A 1 118 ? 14.981 6.019 4.414 1.00 87.50 118 LEU A CA 1
ATOM 895 C C . LEU A 1 118 ? 14.230 5.135 5.419 1.00 87.50 118 LEU A C 1
ATOM 897 O O . LEU A 1 118 ? 13.833 5.599 6.487 1.00 87.50 118 LEU A O 1
ATOM 901 N N . LYS A 1 119 ? 14.103 3.832 5.131 1.00 85.31 119 LYS A N 1
ATOM 902 C CA . LYS A 1 119 ? 13.512 2.869 6.073 1.00 85.31 119 LYS A CA 1
ATOM 903 C C . LYS A 1 119 ? 14.319 2.732 7.360 1.00 85.31 119 LYS A C 1
ATOM 905 O O . LYS A 1 119 ? 13.725 2.653 8.430 1.00 85.31 119 LYS A O 1
ATOM 910 N N . ARG A 1 120 ? 15.654 2.723 7.277 1.00 82.12 120 ARG A N 1
ATOM 911 C CA . ARG A 1 120 ? 16.522 2.648 8.463 1.00 82.12 120 ARG A CA 1
ATOM 912 C C . ARG A 1 120 ? 16.345 3.872 9.368 1.00 82.12 120 ARG A C 1
ATOM 914 O O . ARG A 1 120 ? 16.340 3.718 10.584 1.00 82.12 120 ARG A O 1
ATOM 921 N N . GLY A 1 121 ? 16.151 5.057 8.785 1.00 72.19 121 GLY A N 1
ATOM 922 C CA . GLY A 1 121 ? 15.857 6.288 9.528 1.00 72.19 121 GLY A CA 1
ATOM 923 C C . GLY A 1 121 ? 14.442 6.366 10.120 1.00 72.19 121 GLY A C 1
ATOM 924 O O . GLY A 1 121 ? 14.191 7.210 10.974 1.00 72.19 121 GLY A O 1
ATOM 925 N N . SER A 1 122 ? 13.523 5.486 9.706 1.00 69.94 122 SER A N 1
ATOM 926 C CA . SER A 1 122 ? 12.088 5.547 10.024 1.00 69.94 122 SER A CA 1
ATOM 927 C C . SER A 1 122 ? 11.594 4.341 10.841 1.00 69.94 122 SER A C 1
ATOM 929 O O . SER A 1 122 ? 10.475 3.870 10.648 1.00 69.94 122 SER A O 1
ATOM 931 N N . ALA A 1 123 ? 12.422 3.812 11.749 1.00 64.19 123 ALA A N 1
ATOM 932 C CA . ALA A 1 123 ? 12.122 2.582 12.496 1.00 64.19 123 ALA A CA 1
ATOM 933 C C . ALA A 1 123 ? 10.864 2.663 13.388 1.00 64.19 123 ALA A C 1
ATOM 935 O O . ALA A 1 123 ? 10.284 1.634 13.730 1.00 64.19 123 ALA A O 1
ATOM 936 N N . THR A 1 124 ? 10.428 3.866 13.769 1.00 75.69 124 THR A N 1
ATOM 937 C CA . THR A 1 124 ? 9.202 4.064 14.552 1.00 75.69 124 THR A CA 1
ATOM 938 C C . THR A 1 124 ? 7.996 4.183 13.620 1.00 75.69 124 THR A C 1
ATOM 940 O O . THR A 1 124 ? 7.980 5.036 12.736 1.00 75.69 124 THR A O 1
ATOM 943 N N . SER A 1 125 ? 6.968 3.357 13.827 1.00 81.94 125 SER A N 1
ATOM 944 C CA . SER A 1 125 ? 5.715 3.479 13.076 1.00 81.94 125 SER A CA 1
ATOM 945 C C . SER A 1 125 ? 4.984 4.778 13.428 1.00 81.94 125 SER A C 1
ATOM 947 O O . SER A 1 125 ? 5.047 5.244 14.568 1.00 81.94 125 SER A O 1
ATOM 949 N N . VAL A 1 126 ? 4.235 5.329 12.465 1.00 83.25 126 VAL A N 1
ATOM 950 C CA . VAL A 1 126 ? 3.359 6.497 12.682 1.00 83.25 126 VAL A CA 1
ATOM 951 C C . VAL A 1 126 ? 2.452 6.275 13.894 1.00 83.25 126 VAL A C 1
ATOM 953 O O . VAL A 1 126 ? 2.400 7.129 14.768 1.00 83.25 126 VAL A O 1
ATOM 956 N N . GLN A 1 127 ? 1.854 5.087 14.013 1.00 81.62 127 GLN A N 1
ATOM 957 C CA . GLN A 1 127 ? 0.966 4.734 15.120 1.00 81.62 127 GLN A CA 1
ATOM 958 C C . GLN A 1 127 ? 1.652 4.797 16.494 1.00 81.62 127 GLN A C 1
ATOM 960 O O . GLN A 1 127 ? 1.049 5.225 17.473 1.00 81.62 127 GLN A O 1
ATOM 965 N N . SER A 1 128 ? 2.928 4.409 16.592 1.00 84.62 128 SER A N 1
ATOM 966 C CA . SER A 1 128 ? 3.674 4.533 17.849 1.00 84.62 128 SER A CA 1
ATOM 967 C C . SER A 1 128 ? 3.929 5.995 18.222 1.00 84.62 128 SER A C 1
ATOM 969 O O . SER A 1 128 ? 3.910 6.320 19.407 1.00 84.62 128 SER A O 1
ATOM 971 N N . ILE A 1 129 ? 4.166 6.867 17.238 1.00 84.62 129 ILE A N 1
ATOM 972 C CA . ILE A 1 129 ? 4.383 8.305 17.462 1.00 84.62 129 ILE A CA 1
ATOM 973 C C . ILE A 1 129 ? 3.052 8.991 17.802 1.00 84.62 129 ILE A C 1
ATOM 975 O O . ILE A 1 129 ? 3.004 9.808 18.715 1.00 84.62 129 ILE A O 1
ATOM 979 N N . GLU A 1 130 ? 1.961 8.617 17.130 1.00 85.75 130 GLU A N 1
ATOM 980 C CA . GLU A 1 130 ? 0.600 9.075 17.438 1.00 85.75 130 GLU A CA 1
ATOM 981 C C . GLU A 1 130 ? 0.191 8.681 18.864 1.00 85.75 130 GLU A C 1
ATOM 983 O O . GLU A 1 130 ? -0.320 9.516 19.605 1.00 85.75 130 GLU A O 1
ATOM 988 N N . ASN A 1 131 ? 0.500 7.457 19.304 1.00 86.06 131 ASN A N 1
ATOM 989 C CA . ASN A 1 131 ? 0.272 7.035 20.689 1.00 86.06 131 ASN A CA 1
ATOM 990 C C . ASN A 1 131 ? 1.091 7.860 21.694 1.00 86.06 131 ASN A C 1
ATOM 992 O O . ASN A 1 131 ? 0.593 8.206 22.767 1.00 86.06 131 ASN A O 1
ATOM 996 N N . GLU A 1 132 ? 2.347 8.186 21.374 1.00 86.44 132 GLU A N 1
ATOM 997 C CA . GLU A 1 132 ? 3.160 9.074 22.211 1.00 86.44 132 GLU A CA 1
ATOM 998 C C . GLU A 1 132 ? 2.555 10.482 22.278 1.00 86.44 132 GLU A C 1
ATOM 1000 O O . GLU A 1 132 ? 2.461 11.058 23.362 1.00 86.44 132 GLU A O 1
ATOM 1005 N N . LEU A 1 133 ? 2.069 11.003 21.150 1.00 86.75 133 LEU A N 1
ATOM 1006 C CA . LEU A 1 133 ? 1.413 12.305 21.071 1.00 86.75 133 LEU A CA 1
ATOM 1007 C C . LEU A 1 133 ? 0.116 12.331 21.890 1.00 86.75 133 LEU A C 1
ATOM 1009 O O . LEU A 1 133 ? -0.069 13.239 22.699 1.00 86.75 133 LEU A O 1
ATOM 1013 N N . VAL A 1 134 ? -0.727 11.302 21.793 1.00 85.25 134 VAL A N 1
ATOM 1014 C CA . VAL A 1 134 ? -1.920 11.149 22.645 1.00 85.25 134 VAL A CA 1
ATOM 1015 C C . VAL A 1 134 ? -1.540 11.138 24.128 1.00 85.25 134 VAL A C 1
ATOM 1017 O O . VAL A 1 134 ? -2.218 11.752 24.947 1.00 85.25 134 VAL A O 1
ATOM 1020 N N . ASN A 1 135 ? -0.416 10.518 24.497 1.00 85.44 135 ASN A N 1
ATOM 1021 C CA . ASN A 1 135 ? 0.046 10.490 25.886 1.00 85.44 135 ASN A CA 1
ATOM 1022 C C . ASN A 1 135 ? 0.508 11.850 26.431 1.00 85.44 135 ASN A C 1
ATOM 1024 O O . ASN A 1 135 ? 0.628 11.980 27.649 1.00 85.44 135 ASN A O 1
ATOM 1028 N N . THR A 1 136 ? 0.730 12.849 25.578 1.00 85.06 136 THR A N 1
ATOM 1029 C CA . THR A 1 136 ? 1.019 14.229 26.009 1.00 85.06 136 THR A CA 1
ATOM 1030 C C . THR A 1 136 ? -0.237 15.085 26.197 1.00 85.06 136 THR A C 1
ATOM 1032 O O . THR A 1 136 ? -0.125 16.205 26.685 1.00 85.06 136 THR A O 1
ATOM 1035 N N . ALA A 1 137 ? -1.422 14.585 25.826 1.00 84.31 137 ALA A N 1
ATOM 1036 C CA . ALA A 1 137 ? -2.678 15.303 26.021 1.00 84.31 137 ALA A CA 1
ATOM 1037 C C . ALA A 1 137 ? -3.059 15.409 27.519 1.00 84.31 137 ALA A C 1
ATOM 1039 O O . ALA A 1 137 ? -2.584 14.611 28.345 1.00 84.31 137 ALA A O 1
ATOM 1040 N N . PRO A 1 138 ? -3.935 16.363 27.886 1.00 85.56 138 PRO A N 1
ATOM 1041 C CA . PRO A 1 138 ? -4.502 16.475 29.228 1.00 85.56 138 PRO A CA 1
ATOM 1042 C C . PRO A 1 138 ? -5.042 15.142 29.784 1.00 85.56 138 PRO A C 1
ATOM 1044 O O . PRO A 1 138 ? -5.475 14.250 29.049 1.00 85.56 138 PRO A O 1
ATOM 1047 N N . LEU A 1 139 ? -4.933 14.949 31.105 1.00 85.12 139 LEU A N 1
ATOM 1048 C CA . LEU A 1 139 ? -5.307 13.688 31.771 1.00 85.12 139 LEU A CA 1
ATOM 1049 C C . LEU A 1 139 ? -6.784 13.325 31.572 1.00 85.12 139 LEU A C 1
ATOM 1051 O O . LEU A 1 139 ? -7.092 12.150 31.392 1.00 85.12 139 LEU A O 1
ATOM 1055 N N . ASP A 1 140 ? -7.662 14.320 31.593 1.00 88.31 140 ASP A N 1
ATOM 1056 C CA . ASP A 1 140 ? -9.101 14.219 31.356 1.00 88.31 140 ASP A CA 1
ATOM 1057 C C . ASP A 1 140 ? -9.410 13.702 29.945 1.00 88.31 140 ASP A C 1
ATOM 1059 O O . ASP A 1 140 ? -10.094 12.690 29.812 1.00 88.31 140 ASP A O 1
ATOM 1063 N N . GLN A 1 141 ? -8.808 14.289 28.905 1.00 86.69 141 GLN A N 1
ATOM 1064 C CA . GLN A 1 141 ? -8.995 13.835 27.519 1.00 86.69 141 GLN A CA 1
ATOM 1065 C C . GLN A 1 141 ? -8.475 12.406 27.303 1.00 86.69 141 GLN A C 1
ATOM 1067 O O . GLN A 1 141 ? -9.116 11.577 26.653 1.00 86.69 141 GLN A O 1
ATOM 1072 N N . ARG A 1 142 ? -7.324 12.068 27.901 1.00 88.06 142 ARG A N 1
ATOM 1073 C CA . ARG A 1 142 ? -6.786 10.697 27.851 1.00 88.06 142 ARG A CA 1
ATOM 1074 C C . ARG A 1 142 ? -7.686 9.697 28.572 1.00 88.06 142 ARG A C 1
ATOM 1076 O O . ARG A 1 142 ? -7.833 8.567 28.103 1.00 88.06 142 ARG A O 1
ATOM 1083 N N . ALA A 1 143 ? -8.246 10.079 29.718 1.00 89.75 143 ALA A N 1
ATOM 1084 C CA . ALA A 1 143 ? -9.161 9.236 30.479 1.00 89.75 143 ALA A CA 1
ATOM 1085 C C . ALA A 1 143 ? -10.468 9.006 29.712 1.00 89.75 143 ALA A C 1
ATOM 1087 O O . ALA A 1 143 ? -10.926 7.868 29.632 1.00 89.75 143 ALA A O 1
ATOM 1088 N N . GLU A 1 144 ? -11.012 10.049 29.086 1.00 91.56 144 GLU A N 1
ATOM 1089 C CA . GLU A 1 144 ? -12.206 9.953 28.249 1.00 91.56 144 GLU A CA 1
ATOM 1090 C C . GLU A 1 144 ? -11.976 9.042 27.035 1.00 91.56 144 GLU A C 1
ATOM 1092 O O . GLU A 1 144 ? -12.773 8.140 26.781 1.00 91.56 144 GLU A O 1
ATOM 1097 N N . CYS A 1 145 ? -10.845 9.185 26.335 1.00 89.44 145 CYS A N 1
ATOM 1098 C CA . CYS A 1 145 ? -10.497 8.293 25.227 1.00 89.44 145 CYS A CA 1
ATOM 1099 C C . CYS A 1 145 ? -10.458 6.822 25.669 1.00 89.44 145 CYS A C 1
ATOM 1101 O O . CYS A 1 145 ? -11.027 5.957 25.002 1.00 89.44 145 CYS A O 1
ATOM 1103 N N . LYS A 1 146 ? -9.831 6.535 26.818 1.00 90.44 146 LYS A N 1
ATOM 1104 C CA . LYS A 1 146 ? -9.787 5.178 27.385 1.00 90.44 146 LYS A CA 1
ATOM 1105 C C . LYS A 1 146 ? -11.167 4.670 27.799 1.00 90.44 146 LYS A C 1
ATOM 1107 O O . LYS A 1 146 ? -11.417 3.472 27.693 1.00 90.44 146 LYS A O 1
ATOM 1112 N N . ALA A 1 147 ? -12.048 5.548 28.275 1.00 93.25 147 ALA A N 1
ATOM 1113 C CA . ALA A 1 147 ? -13.416 5.183 28.621 1.00 93.25 147 ALA A CA 1
ATOM 1114 C C . ALA A 1 147 ? -14.206 4.756 27.375 1.00 93.25 147 ALA A C 1
ATOM 1116 O O . ALA A 1 147 ? -14.877 3.725 27.411 1.00 93.25 147 ALA A O 1
ATOM 1117 N N . TRP A 1 148 ? -14.057 5.475 26.258 1.00 93.94 148 TRP A N 1
ATOM 1118 C CA . TRP A 1 148 ? -14.663 5.089 24.982 1.00 93.94 148 TRP A CA 1
ATOM 1119 C C . TRP A 1 148 ? -14.120 3.752 24.453 1.00 93.94 148 TRP A C 1
ATOM 1121 O O . TRP A 1 148 ? -14.912 2.894 24.063 1.00 93.94 148 TRP A O 1
ATOM 1131 N N . ASP A 1 149 ? -12.804 3.521 24.514 1.00 91.38 149 ASP A N 1
ATOM 1132 C CA . ASP A 1 149 ? -12.201 2.225 24.145 1.00 91.38 149 ASP A CA 1
ATOM 1133 C C . ASP A 1 149 ? -12.725 1.070 25.024 1.00 91.38 149 ASP A C 1
ATOM 1135 O O . ASP A 1 149 ? -13.041 -0.024 24.540 1.00 91.38 149 ASP A O 1
ATOM 1139 N N . ALA A 1 150 ? -12.843 1.308 26.334 1.00 94.12 150 ALA A N 1
ATOM 1140 C CA . ALA A 1 150 ? -13.376 0.329 27.274 1.00 94.12 150 ALA A CA 1
ATOM 1141 C C . ALA A 1 150 ? -14.853 0.026 26.985 1.00 94.12 150 ALA A C 1
ATOM 1143 O O . ALA A 1 150 ? -15.247 -1.140 26.970 1.00 94.12 150 ALA A O 1
ATOM 1144 N N . GLN A 1 151 ? -15.660 1.049 26.690 1.00 95.56 151 GLN A N 1
ATOM 1145 C CA . GLN A 1 151 ? -17.063 0.874 26.324 1.00 95.56 151 GLN A CA 1
ATOM 1146 C C . GLN A 1 151 ? -17.214 0.081 25.022 1.00 95.56 151 GLN A C 1
ATOM 1148 O O . GLN A 1 151 ? -18.041 -0.829 24.966 1.00 95.56 151 GLN A O 1
ATOM 1153 N N . ALA A 1 152 ? -16.381 0.357 24.012 1.00 94.62 152 ALA A N 1
ATOM 1154 C CA . ALA A 1 152 ? -16.371 -0.408 22.767 1.00 94.62 152 ALA A CA 1
ATOM 1155 C C . ALA A 1 152 ? -16.056 -1.893 23.018 1.00 94.62 152 ALA A C 1
ATOM 1157 O O . ALA A 1 152 ? -16.720 -2.782 22.481 1.00 94.62 152 ALA A O 1
ATOM 1158 N N . THR A 1 153 ? -15.086 -2.162 23.895 1.00 96.44 153 THR A N 1
ATOM 1159 C CA . THR A 1 153 ? -14.695 -3.523 24.285 1.00 96.44 153 THR A CA 1
ATOM 1160 C C . THR A 1 153 ? -15.829 -4.255 25.001 1.00 96.44 153 THR A C 1
ATOM 1162 O O . THR A 1 153 ? -16.164 -5.381 24.630 1.00 96.44 153 THR A O 1
ATOM 1165 N N . VAL A 1 154 ? -16.452 -3.618 25.996 1.00 97.31 154 VAL A N 1
ATOM 1166 C CA . VAL A 1 154 ? -17.567 -4.202 26.758 1.00 97.31 154 VAL A CA 1
ATOM 1167 C C . VAL A 1 154 ? -18.769 -4.469 25.851 1.00 97.31 154 VAL A C 1
ATOM 1169 O O . VAL A 1 154 ? -19.346 -5.554 25.911 1.00 97.31 154 VAL A O 1
ATOM 1172 N N . ALA A 1 155 ? -19.119 -3.525 24.972 1.00 95.50 155 ALA A N 1
ATOM 1173 C CA . ALA A 1 155 ? -20.208 -3.692 24.015 1.00 95.50 155 ALA A CA 1
ATOM 1174 C C . ALA A 1 155 ? -19.941 -4.862 23.054 1.00 95.50 155 ALA A C 1
ATOM 1176 O O . ALA A 1 155 ? -20.804 -5.714 22.863 1.00 95.50 155 ALA A O 1
ATOM 1177 N N . SER A 1 156 ? -18.720 -4.978 22.525 1.00 95.38 156 SER A N 1
ATOM 1178 C CA . SER A 1 156 ? -18.332 -6.099 21.661 1.00 95.38 156 SER A CA 1
ATOM 1179 C C . SER A 1 156 ? -18.462 -7.455 22.369 1.00 95.38 156 SER A C 1
ATOM 1181 O O . SER A 1 156 ? -19.075 -8.381 21.835 1.00 95.38 156 SER A O 1
ATOM 1183 N N . GLN A 1 157 ? -17.967 -7.564 23.607 1.00 97.19 157 GLN A N 1
ATOM 1184 C CA . GLN A 1 157 ? -18.070 -8.791 24.408 1.00 97.19 157 GLN A CA 1
ATOM 1185 C C . GLN A 1 157 ? -19.527 -9.167 24.712 1.00 97.19 157 GLN A C 1
ATOM 1187 O O . GLN A 1 157 ? -19.906 -10.335 24.609 1.00 97.19 157 GLN A O 1
ATOM 1192 N N . TRP A 1 158 ? -20.361 -8.180 25.047 1.00 96.75 158 TRP A N 1
ATOM 1193 C CA . TRP A 1 158 ? -21.796 -8.380 25.241 1.00 96.75 158 TRP A CA 1
ATOM 1194 C C . TRP A 1 158 ? -22.475 -8.903 23.967 1.00 96.75 158 TRP A C 1
ATOM 1196 O O . TRP A 1 158 ? -23.209 -9.893 24.021 1.00 96.75 158 TRP A O 1
ATOM 1206 N N . GLY A 1 159 ? -22.164 -8.308 22.813 1.00 96.19 159 GLY A N 1
ATOM 1207 C CA . GLY A 1 159 ? -22.709 -8.717 21.520 1.00 96.19 159 GLY A CA 1
ATOM 1208 C C . GLY A 1 159 ? -22.297 -10.124 21.098 1.00 96.19 159 GLY A C 1
ATOM 1209 O O . GLY A 1 159 ? -23.126 -10.873 20.572 1.00 96.19 159 GLY A O 1
ATOM 1210 N N . GLN A 1 160 ? -21.049 -10.511 21.377 1.00 96.44 160 GLN A N 1
ATOM 1211 C CA . GLN A 1 160 ? -20.556 -11.875 21.170 1.00 96.44 160 GLN A CA 1
ATOM 1212 C C . GLN A 1 160 ? -21.318 -12.875 22.044 1.00 96.44 160 GLN A C 1
ATOM 1214 O O . GLN A 1 160 ? -21.855 -13.853 21.525 1.00 96.44 160 GLN A O 1
ATOM 1219 N N . ALA A 1 161 ? -21.459 -12.594 23.343 1.00 96.94 161 ALA A N 1
ATOM 1220 C CA . ALA A 1 161 ? -22.193 -13.463 24.260 1.00 96.94 161 ALA A CA 1
ATOM 1221 C C . ALA A 1 161 ? -23.675 -13.623 23.863 1.00 96.94 161 ALA A C 1
ATOM 1223 O O . ALA A 1 161 ? -24.235 -14.718 23.966 1.00 96.94 161 ALA A O 1
ATOM 1224 N N . ALA A 1 162 ? -24.324 -12.555 23.386 1.00 95.56 162 ALA A N 1
ATOM 1225 C CA . ALA A 1 162 ? -25.684 -12.623 22.852 1.00 95.56 162 ALA A CA 1
ATOM 1226 C C . ALA A 1 162 ? -25.752 -13.475 21.568 1.00 95.56 162 ALA A C 1
ATOM 1228 O O . ALA A 1 162 ? -26.599 -14.364 21.454 1.00 95.56 162 ALA A O 1
ATOM 1229 N N . GLY A 1 163 ? -24.814 -13.285 20.634 1.00 96.06 163 GLY A N 1
ATOM 1230 C CA . GLY A 1 163 ? -24.728 -14.071 19.397 1.00 96.06 163 GLY A CA 1
ATOM 1231 C C . GLY A 1 163 ? -24.485 -15.568 19.637 1.00 96.06 163 GLY A C 1
ATOM 1232 O O . GLY A 1 163 ? -25.095 -16.417 18.977 1.00 96.06 163 GLY A O 1
ATOM 1233 N N . GLU A 1 164 ? -23.660 -15.913 20.625 1.00 96.94 164 GLU A N 1
ATOM 1234 C CA . GLU A 1 164 ? -23.437 -17.299 21.052 1.00 96.94 164 GLU A CA 1
ATOM 1235 C C . GLU A 1 164 ? -24.711 -17.933 21.629 1.00 96.94 164 GLU A C 1
ATOM 1237 O O . GLU A 1 164 ? -25.059 -19.064 21.271 1.00 96.94 164 GLU A O 1
ATOM 1242 N N . LYS A 1 165 ? -25.458 -17.199 22.470 1.00 96.62 165 LYS A N 1
ATOM 1243 C CA . LYS A 1 165 ? -26.757 -17.655 22.998 1.00 96.62 165 LYS A CA 1
ATOM 1244 C C . LYS A 1 165 ? -27.773 -17.891 21.882 1.00 96.62 165 LYS A C 1
ATOM 1246 O O . LYS A 1 165 ? -28.439 -18.928 21.895 1.00 96.62 165 LYS A O 1
ATOM 1251 N N . ALA A 1 166 ? -27.863 -16.978 20.910 1.00 95.81 166 ALA A N 1
ATOM 1252 C CA . ALA A 1 166 ? -28.727 -17.136 19.739 1.00 95.81 166 ALA A CA 1
ATOM 1253 C C . ALA A 1 166 ? -28.380 -18.414 18.964 1.00 95.81 166 ALA A C 1
ATOM 1255 O O . ALA A 1 166 ? -29.244 -19.259 18.747 1.00 95.81 166 ALA A O 1
ATOM 1256 N N . THR A 1 167 ? -27.098 -18.603 18.642 1.00 96.25 167 THR A N 1
ATOM 1257 C CA . THR A 1 167 ? -26.607 -19.766 17.885 1.00 96.25 167 THR A CA 1
ATOM 1258 C C . THR A 1 167 ? -26.886 -21.083 18.615 1.00 96.25 167 THR A C 1
ATOM 1260 O O . THR A 1 167 ? -27.283 -22.077 18.007 1.00 96.25 167 THR A O 1
ATOM 1263 N N . LYS A 1 168 ? -26.712 -21.114 19.943 1.00 95.88 168 LYS A N 1
ATOM 1264 C CA . LYS A 1 168 ? -27.021 -22.301 20.751 1.00 95.88 168 LYS A CA 1
ATOM 1265 C C . LYS A 1 168 ? -28.516 -22.633 20.724 1.00 95.88 168 LYS A C 1
ATOM 1267 O O . LYS A 1 168 ? -28.872 -23.803 20.594 1.00 95.88 168 LYS A O 1
ATOM 1272 N N . LEU A 1 169 ? -29.381 -21.623 20.833 1.00 94.69 169 LEU A N 1
ATOM 1273 C CA . LEU A 1 169 ? -30.831 -21.809 20.762 1.00 94.69 169 LEU A CA 1
ATOM 1274 C C . LEU A 1 169 ? -31.297 -22.229 19.367 1.00 94.69 169 LEU A C 1
ATOM 1276 O O . LEU A 1 169 ? -32.158 -23.096 19.271 1.00 94.69 169 LEU A O 1
ATOM 1280 N N . GLU A 1 170 ? -30.711 -21.686 18.300 1.00 94.94 170 GLU A N 1
ATOM 1281 C CA . GLU A 1 170 ? -30.992 -22.103 16.919 1.00 94.94 170 GLU A CA 1
ATOM 1282 C C . GLU A 1 170 ? -30.739 -23.604 16.727 1.00 94.94 170 GLU A C 1
ATOM 1284 O O . GLU A 1 170 ? -31.617 -24.312 16.236 1.00 94.94 170 GLU A O 1
ATOM 1289 N N . ARG A 1 171 ? -29.606 -24.121 17.225 1.00 94.31 171 ARG A N 1
ATOM 1290 C CA . ARG A 1 171 ? -29.314 -25.567 17.197 1.00 94.31 171 ARG A CA 1
ATOM 1291 C C . ARG A 1 171 ? -30.333 -26.388 17.988 1.00 94.31 171 ARG A C 1
ATOM 1293 O O . ARG A 1 171 ? -30.740 -27.459 17.551 1.00 94.31 171 ARG A O 1
ATOM 1300 N N . MET A 1 172 ? -30.768 -25.900 19.152 1.00 92.94 172 MET A N 1
ATOM 1301 C CA . MET A 1 172 ? -31.809 -26.581 19.933 1.00 92.94 172 MET A CA 1
ATOM 1302 C C . MET A 1 172 ? -33.158 -26.595 19.204 1.00 92.94 172 MET A C 1
ATOM 1304 O O . MET A 1 172 ? -33.863 -27.599 19.243 1.00 92.94 172 MET A O 1
ATOM 1308 N N . ILE A 1 173 ? -33.518 -25.498 18.534 1.00 92.75 173 ILE A N 1
ATOM 1309 C CA . ILE A 1 173 ? -34.743 -25.393 17.734 1.00 92.75 173 ILE A CA 1
ATOM 1310 C C . ILE A 1 173 ? -34.709 -26.380 16.570 1.00 92.75 173 ILE A C 1
ATOM 1312 O O . ILE A 1 173 ? -35.720 -27.023 16.305 1.00 92.75 173 ILE A O 1
ATOM 1316 N N . GLU A 1 174 ? -33.571 -26.517 15.893 1.00 92.62 174 GLU A N 1
ATOM 1317 C CA . GLU A 1 174 ? -33.391 -27.470 14.796 1.00 92.62 174 GLU A CA 1
ATOM 1318 C C . GLU A 1 174 ? -33.656 -28.912 15.256 1.00 92.62 174 GLU A C 1
ATOM 1320 O O . GLU A 1 174 ? -34.501 -29.599 14.679 1.00 92.62 174 GLU A O 1
ATOM 1325 N N . VAL A 1 175 ? -33.037 -29.328 16.368 1.00 92.12 175 VAL A N 1
ATOM 1326 C CA . VAL A 1 175 ? -33.258 -30.654 16.973 1.00 92.12 175 VAL A CA 1
ATOM 1327 C C . VAL A 1 175 ? -34.711 -30.838 17.422 1.00 92.12 175 VAL A C 1
ATOM 1329 O O . VAL A 1 175 ? -35.310 -31.887 17.191 1.00 92.12 175 VAL A O 1
ATOM 1332 N N . ASN A 1 176 ? -35.310 -29.828 18.052 1.00 91.19 176 ASN A N 1
ATOM 1333 C CA . ASN A 1 176 ? -36.682 -29.916 18.551 1.00 91.19 176 ASN A CA 1
ATOM 1334 C C . ASN A 1 176 ? -37.717 -29.977 17.421 1.00 91.19 176 ASN A C 1
ATOM 1336 O O . ASN A 1 176 ? -38.663 -30.755 17.521 1.00 91.19 176 ASN A O 1
ATOM 1340 N N . ASN A 1 177 ? -37.518 -29.220 16.338 1.00 89.31 177 ASN A N 1
ATOM 1341 C CA . ASN A 1 177 ? -38.368 -29.292 15.149 1.00 89.31 177 ASN A CA 1
ATOM 1342 C C . ASN A 1 177 ? -38.281 -30.674 14.491 1.00 89.31 177 ASN A C 1
ATOM 1344 O O . ASN A 1 177 ? -39.311 -31.217 14.103 1.00 89.31 177 ASN A O 1
ATOM 1348 N N . ALA A 1 178 ? -37.080 -31.262 14.409 1.00 90.50 178 ALA A N 1
ATOM 1349 C CA . ALA A 1 178 ? -36.893 -32.613 13.875 1.00 90.50 178 ALA A CA 1
ATOM 1350 C C . ALA A 1 178 ? -37.644 -33.684 14.691 1.00 90.50 178 ALA A C 1
ATOM 1352 O O . ALA A 1 178 ? -38.071 -34.692 14.137 1.00 90.50 178 ALA A O 1
ATOM 1353 N N . ASN A 1 179 ? -37.853 -33.437 15.988 1.00 89.62 179 ASN A N 1
ATOM 1354 C CA . ASN A 1 179 ? -38.573 -34.324 16.904 1.00 89.62 179 ASN A CA 1
ATOM 1355 C C . ASN A 1 179 ? -40.055 -33.939 17.120 1.00 89.62 179 ASN A C 1
ATOM 1357 O O . ASN A 1 179 ? -40.728 -34.552 17.945 1.00 89.62 179 ASN A O 1
ATOM 1361 N N . GLY A 1 180 ? -40.577 -32.933 16.406 1.00 88.44 180 GLY A N 1
ATOM 1362 C CA . GLY A 1 180 ? -41.990 -32.532 16.469 1.00 88.44 180 GLY A CA 1
ATOM 1363 C C . GLY A 1 180 ? -42.407 -31.713 17.702 1.00 88.44 180 GLY A C 1
ATOM 1364 O O . GLY A 1 180 ? -43.602 -31.585 17.962 1.00 88.44 180 GLY A O 1
ATOM 1365 N N . TYR A 1 181 ? -41.463 -31.149 18.462 1.00 89.06 181 TYR A N 1
ATOM 1366 C CA . TYR A 1 181 ? -41.769 -30.269 19.598 1.00 89.06 181 TYR A CA 1
ATOM 1367 C C . TYR A 1 181 ? -42.088 -28.833 19.147 1.00 89.06 181 TYR A C 1
ATOM 1369 O O . TYR A 1 181 ? -41.509 -28.332 18.183 1.00 89.06 181 TYR A O 1
ATOM 1377 N N . ASP A 1 182 ? -42.957 -28.131 19.886 1.00 88.75 182 ASP A N 1
ATOM 1378 C CA . ASP A 1 182 ? -43.207 -26.698 19.666 1.00 88.75 182 ASP A CA 1
ATOM 1379 C C . ASP A 1 182 ? -41.967 -25.860 20.023 1.00 88.75 182 ASP A C 1
ATOM 1381 O O . ASP A 1 182 ? -41.388 -25.975 21.106 1.00 88.75 182 ASP A O 1
ATOM 1385 N N . THR A 1 183 ? -41.560 -24.990 19.098 1.00 91.00 183 THR A N 1
ATOM 1386 C CA . THR A 1 183 ? -40.374 -24.134 19.210 1.00 91.00 183 THR A CA 1
ATOM 1387 C C . THR A 1 183 ? -40.684 -22.638 19.149 1.00 91.00 183 THR A C 1
ATOM 1389 O O . THR A 1 183 ? -39.749 -21.832 19.128 1.00 91.00 183 THR A O 1
ATOM 1392 N N . LYS A 1 184 ? -41.959 -22.218 19.146 1.00 88.62 184 LYS A N 1
ATOM 1393 C C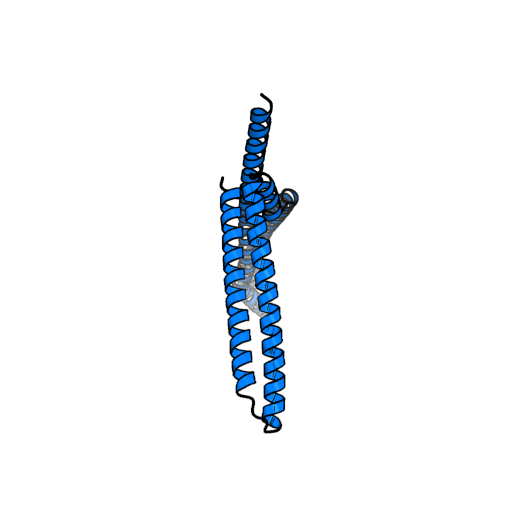A . LYS A 1 184 ? -42.336 -20.806 18.947 1.00 88.62 184 LYS A CA 1
ATOM 1394 C C . LYS A 1 184 ? -41.649 -19.853 19.938 1.00 88.62 184 LYS A C 1
ATOM 1396 O O . LYS A 1 184 ? -40.950 -18.933 19.517 1.00 88.62 184 LYS A O 1
ATOM 1401 N N . GLY A 1 185 ? -41.743 -20.132 21.240 1.00 88.12 185 GLY A N 1
ATOM 1402 C CA . GLY A 1 185 ? -41.112 -19.301 22.278 1.00 88.12 185 GLY A CA 1
ATOM 1403 C C . GLY A 1 185 ? -39.575 -19.344 22.283 1.00 88.12 185 GLY A C 1
ATOM 1404 O O . GLY A 1 185 ? -38.931 -18.481 22.880 1.00 88.12 185 GLY A O 1
ATOM 1405 N N . ALA A 1 186 ? -38.958 -20.334 21.630 1.00 89.31 186 ALA A N 1
ATOM 1406 C CA . ALA A 1 186 ? -37.510 -20.378 21.434 1.00 89.31 186 ALA A CA 1
ATOM 1407 C C . ALA A 1 186 ? -37.084 -19.512 20.236 1.00 89.31 186 ALA A C 1
ATOM 1409 O O . ALA A 1 186 ? -36.083 -18.805 20.331 1.00 89.31 186 ALA A O 1
ATOM 1410 N N . LYS A 1 187 ? -37.870 -19.496 19.148 1.00 91.50 187 LYS A N 1
ATOM 1411 C CA . LYS A 1 187 ? -37.637 -18.626 17.979 1.00 91.50 187 LYS A CA 1
ATOM 1412 C C . LYS A 1 187 ? -37.703 -17.143 18.348 1.00 91.50 187 LYS A C 1
ATOM 1414 O O . LYS A 1 187 ? -36.851 -16.371 17.923 1.00 91.50 187 LYS A O 1
ATOM 1419 N N . GLU A 1 188 ? -38.655 -16.759 19.196 1.00 93.88 188 GLU A N 1
ATOM 1420 C CA . GLU A 1 188 ? -38.760 -15.388 19.717 1.00 93.88 188 GLU A CA 1
ATOM 1421 C C . GLU A 1 188 ? -37.520 -14.992 20.542 1.00 93.88 188 GLU A C 1
ATOM 1423 O O . GLU A 1 188 ? -36.984 -13.897 20.375 1.00 93.88 188 GLU A O 1
ATOM 1428 N N . ARG A 1 189 ? -36.984 -15.907 21.365 1.00 93.88 189 ARG A N 1
ATOM 1429 C CA . ARG A 1 189 ? -35.733 -15.672 22.110 1.00 93.88 189 ARG A CA 1
ATOM 1430 C C . ARG A 1 189 ? -34.504 -15.574 21.211 1.00 93.88 189 ARG A C 1
ATOM 1432 O O . ARG A 1 189 ? -33.617 -14.779 21.502 1.00 93.88 189 ARG A O 1
ATOM 1439 N N . VAL A 1 190 ? -34.438 -16.350 20.128 1.00 95.50 190 VAL A N 1
ATOM 1440 C CA . VAL A 1 190 ? -33.376 -16.198 19.120 1.00 95.50 190 VAL A CA 1
ATOM 1441 C C . VAL A 1 190 ? -33.429 -14.803 18.508 1.00 95.50 190 VAL A C 1
ATOM 1443 O O . VAL A 1 190 ? -32.405 -14.126 18.477 1.00 95.50 190 VAL A O 1
ATOM 1446 N N . ALA A 1 191 ? -34.611 -14.345 18.083 1.00 94.75 191 ALA A N 1
ATOM 1447 C CA . ALA A 1 191 ? -34.778 -13.005 17.524 1.00 94.75 191 ALA A CA 1
ATOM 1448 C C . ALA A 1 191 ? -34.341 -11.913 18.517 1.00 94.75 191 ALA A C 1
ATOM 1450 O O . ALA A 1 191 ? -33.626 -10.991 18.129 1.00 94.75 191 ALA A O 1
ATOM 1451 N N . PHE A 1 192 ? -34.684 -12.066 19.801 1.00 96.75 192 PHE A N 1
ATOM 1452 C CA . PHE A 1 192 ? -34.215 -11.180 20.868 1.00 96.75 192 PHE A CA 1
ATOM 1453 C C . PHE A 1 192 ? -32.682 -11.146 20.966 1.00 96.75 192 PHE A C 1
ATOM 1455 O O . PHE A 1 192 ? -32.094 -10.073 20.872 1.00 96.75 192 PHE A O 1
ATOM 1462 N N . TYR A 1 193 ? -32.014 -12.299 21.085 1.00 96.81 193 TYR A N 1
ATOM 1463 C CA . TYR A 1 193 ? -30.550 -12.346 21.204 1.00 96.81 193 TYR A CA 1
ATOM 1464 C C . TYR A 1 193 ? -29.824 -11.863 19.941 1.00 96.81 193 TYR A C 1
ATOM 1466 O O . TYR A 1 193 ? -28.735 -11.298 20.027 1.00 96.81 193 TYR A O 1
ATOM 1474 N N . ARG A 1 194 ? -30.419 -12.053 18.759 1.00 96.56 194 ARG A N 1
ATOM 1475 C CA . ARG A 1 194 ? -29.900 -11.496 17.503 1.00 96.56 194 ARG A CA 1
ATOM 1476 C C . ARG A 1 194 ? -30.004 -9.971 17.490 1.00 96.56 194 ARG A C 1
ATOM 1478 O O . ARG A 1 194 ? -29.026 -9.317 17.144 1.00 96.56 194 ARG A O 1
ATOM 1485 N N . ALA A 1 195 ? -31.141 -9.413 17.906 1.00 96.38 195 ALA A N 1
ATOM 1486 C CA . ALA A 1 195 ? -31.312 -7.967 18.038 1.00 96.38 195 ALA A CA 1
ATOM 1487 C C . ALA A 1 195 ? -30.351 -7.372 19.083 1.00 96.38 195 ALA A C 1
ATOM 1489 O O . ALA A 1 195 ? -29.727 -6.347 18.828 1.00 96.38 195 ALA A O 1
ATOM 1490 N N . GLU A 1 196 ? -30.171 -8.051 20.217 1.00 96.56 196 GLU A N 1
ATOM 1491 C CA . GLU A 1 196 ? -29.216 -7.672 21.263 1.00 96.56 196 GLU A CA 1
ATOM 1492 C C . GLU A 1 196 ? -27.772 -7.659 20.732 1.00 96.56 196 GLU A C 1
ATOM 1494 O O . GLU A 1 196 ? -27.038 -6.696 20.941 1.00 96.56 196 GLU A O 1
ATOM 1499 N N . SER A 1 197 ? -27.382 -8.687 19.971 1.00 96.00 197 SER A N 1
ATOM 1500 C CA . SER A 1 197 ? -26.062 -8.773 19.334 1.00 96.00 197 SER A CA 1
ATOM 1501 C C . SER A 1 197 ? -25.816 -7.644 18.323 1.00 96.00 197 SER A C 1
ATOM 1503 O O . SER A 1 197 ? -24.724 -7.075 18.290 1.00 96.00 197 SER A O 1
ATOM 1505 N N . LEU A 1 198 ? -26.832 -7.275 17.536 1.00 96.38 198 LEU A N 1
ATOM 1506 C CA . LEU A 1 198 ? -26.754 -6.156 16.590 1.00 96.38 198 LEU A CA 1
ATOM 1507 C C . LEU A 1 198 ? -26.614 -4.809 17.306 1.00 96.38 198 LEU A C 1
ATOM 1509 O O . LEU A 1 198 ? -25.713 -4.041 16.978 1.00 96.38 198 LEU A O 1
ATOM 1513 N N . LEU A 1 199 ? -27.442 -4.554 18.322 1.00 97.19 199 LEU A N 1
ATOM 1514 C CA . LEU A 1 199 ? -27.371 -3.330 19.123 1.00 97.19 199 LEU A CA 1
ATOM 1515 C C . LEU A 1 199 ? -25.998 -3.174 19.792 1.00 97.19 199 LEU A C 1
ATOM 1517 O O . LEU A 1 199 ? -25.418 -2.090 19.817 1.00 97.19 199 LEU A O 1
ATOM 1521 N N . ALA A 1 200 ? -25.452 -4.273 20.307 1.00 96.50 200 ALA A N 1
ATOM 1522 C CA . ALA A 1 200 ? -24.126 -4.306 20.899 1.00 96.50 200 ALA A CA 1
ATOM 1523 C C . ALA A 1 200 ? -23.017 -3.975 19.883 1.00 96.50 200 ALA A C 1
ATOM 1525 O O . ALA A 1 200 ? -22.079 -3.244 20.206 1.00 96.50 200 ALA A O 1
ATOM 1526 N N . ALA A 1 201 ? -23.137 -4.467 18.646 1.00 94.19 201 ALA A N 1
ATOM 1527 C CA . ALA A 1 201 ? -22.207 -4.145 17.567 1.00 94.19 201 ALA A CA 1
ATOM 1528 C C . ALA A 1 201 ? -22.281 -2.662 17.160 1.00 94.19 201 ALA A C 1
ATOM 1530 O O . ALA A 1 201 ? -21.243 -2.032 16.952 1.00 94.19 201 ALA A O 1
ATOM 1531 N N . GLU A 1 202 ? -23.485 -2.089 17.092 1.00 97.00 202 GLU A N 1
ATOM 1532 C CA . GLU A 1 202 ? -23.684 -0.659 16.829 1.00 97.00 202 GLU A CA 1
ATOM 1533 C C . GLU A 1 202 ? -23.069 0.208 17.931 1.00 97.00 202 GLU A C 1
ATOM 1535 O O . GLU A 1 202 ? -22.308 1.131 17.632 1.00 97.00 202 GLU A O 1
ATOM 1540 N N . LEU A 1 203 ? -23.318 -0.134 19.200 1.00 96.56 203 LEU A N 1
ATOM 1541 C CA . LEU A 1 203 ? -22.744 0.569 20.346 1.00 96.56 203 LEU A CA 1
ATOM 1542 C C . LEU A 1 203 ? -21.212 0.491 20.343 1.00 96.56 203 LEU A C 1
ATOM 1544 O O . LEU A 1 203 ? -20.543 1.501 20.555 1.00 96.56 203 LEU A O 1
ATOM 1548 N N . ALA A 1 204 ? -20.648 -0.686 20.056 1.00 95.50 204 ALA A N 1
ATOM 1549 C CA . ALA A 1 204 ? -19.203 -0.857 19.948 1.00 95.50 204 ALA A CA 1
ATOM 1550 C C . ALA A 1 204 ? -18.609 0.026 18.841 1.00 95.50 204 ALA A C 1
ATOM 1552 O O . ALA A 1 204 ? -17.598 0.698 19.054 1.00 95.50 204 ALA A O 1
ATOM 1553 N N . ALA A 1 205 ? -19.260 0.070 17.675 1.00 93.88 205 ALA A N 1
ATOM 1554 C CA . ALA A 1 205 ? -18.835 0.903 16.557 1.00 93.88 205 ALA A CA 1
ATOM 1555 C C . ALA A 1 205 ? -18.930 2.403 16.879 1.00 93.88 205 ALA A C 1
ATOM 1557 O O . ALA A 1 205 ? -18.029 3.164 16.525 1.00 93.88 205 ALA A O 1
ATOM 1558 N N . GLU A 1 206 ? -19.992 2.845 17.555 1.00 96.75 206 GLU A N 1
ATOM 1559 C CA . GLU A 1 206 ? -20.148 4.241 17.965 1.00 96.75 206 GLU A CA 1
ATOM 1560 C C . GLU A 1 206 ? -19.089 4.653 18.994 1.00 96.75 206 GLU A C 1
ATOM 1562 O O . GLU A 1 206 ? -18.432 5.682 18.820 1.00 96.75 206 GLU A O 1
ATOM 1567 N N . SER A 1 207 ? -18.873 3.838 20.030 1.00 95.31 207 SER A N 1
ATOM 1568 C CA . SER A 1 207 ? -17.831 4.084 21.030 1.00 95.31 207 SER A CA 1
ATOM 1569 C C . SER A 1 207 ? -16.442 4.144 20.391 1.00 95.31 207 SER A C 1
ATOM 1571 O O . SER A 1 207 ? -15.674 5.054 20.701 1.00 95.31 207 SER A O 1
ATOM 1573 N N . GLN A 1 208 ? -16.142 3.262 19.431 1.00 92.19 208 GLN A N 1
ATOM 1574 C CA . GLN A 1 208 ? -14.874 3.307 18.701 1.00 92.19 208 GLN A CA 1
ATOM 1575 C C . GLN A 1 208 ? -14.728 4.596 17.881 1.00 92.19 208 GLN A C 1
ATOM 1577 O O . GLN A 1 208 ? -13.678 5.234 17.924 1.00 92.19 208 GLN A O 1
ATOM 1582 N N . ARG A 1 209 ? -15.786 5.032 17.179 1.00 94.38 209 ARG A N 1
ATOM 1583 C CA . ARG A 1 209 ? -15.771 6.302 16.429 1.00 94.38 209 ARG A CA 1
ATOM 1584 C C . ARG A 1 209 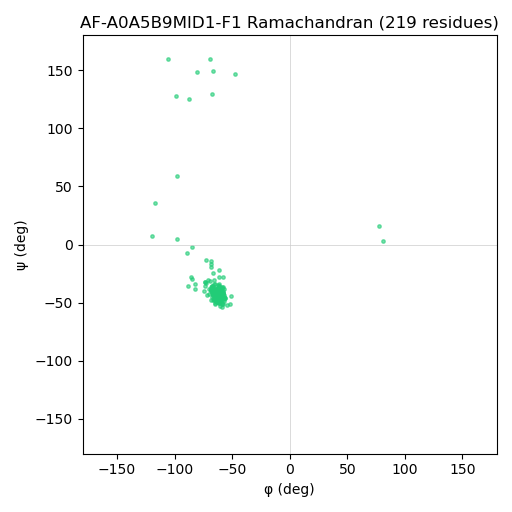? -15.506 7.497 17.342 1.00 94.38 209 ARG A C 1
ATOM 1586 O O . ARG A 1 209 ? -14.744 8.379 16.956 1.00 94.38 209 ARG A O 1
ATOM 1593 N N . LYS A 1 210 ? -16.100 7.522 18.539 1.00 94.06 210 LYS A N 1
ATOM 1594 C CA . LYS A 1 210 ? -15.871 8.582 19.534 1.00 94.06 210 LYS A CA 1
ATOM 1595 C C . LYS A 1 210 ? -14.436 8.570 20.060 1.00 94.06 210 LYS A C 1
ATOM 1597 O O . LYS A 1 210 ? -13.806 9.626 20.088 1.00 94.06 210 LYS A O 1
ATOM 1602 N N . ALA A 1 211 ? -13.891 7.395 20.389 1.00 90.25 211 ALA A N 1
ATOM 1603 C CA . ALA A 1 211 ? -12.485 7.252 20.775 1.00 90.25 211 ALA A CA 1
ATOM 1604 C C . ALA A 1 211 ? -11.548 7.774 19.673 1.00 90.25 211 ALA A C 1
ATOM 1606 O O . ALA A 1 211 ? -10.648 8.571 19.937 1.00 90.25 211 ALA A O 1
ATOM 1607 N N . ASP A 1 212 ? -11.791 7.383 18.422 1.00 89.00 212 ASP A N 1
ATOM 1608 C CA . ASP A 1 212 ? -10.964 7.787 17.285 1.00 89.00 212 ASP A CA 1
ATOM 1609 C C . ASP A 1 212 ? -11.090 9.283 16.969 1.00 89.00 212 ASP A C 1
ATOM 1611 O O . ASP A 1 212 ? -10.090 9.931 16.656 1.00 89.00 212 ASP A O 1
ATOM 1615 N N . GLN A 1 213 ? -12.290 9.859 17.084 1.00 92.12 213 GLN A N 1
ATOM 1616 C CA . GLN A 1 213 ? -12.502 11.298 16.930 1.00 92.12 213 GLN A CA 1
ATOM 1617 C C . GLN A 1 213 ? -11.724 12.085 17.989 1.00 92.12 213 GLN A C 1
ATOM 1619 O O . GLN A 1 213 ? -11.023 13.038 17.645 1.00 92.12 213 GLN A O 1
ATOM 1624 N N . LEU A 1 214 ? -11.790 11.663 19.253 1.00 90.25 214 LEU A N 1
ATOM 1625 C CA . LEU A 1 214 ? -11.056 12.312 20.335 1.00 90.25 214 LEU A CA 1
ATOM 1626 C C . LEU A 1 214 ? -9.538 12.159 20.156 1.00 90.25 214 LEU A C 1
ATOM 1628 O O . LEU A 1 214 ? -8.800 13.121 20.346 1.00 90.25 214 LEU A O 1
ATOM 1632 N N . ARG A 1 215 ? -9.048 10.993 19.704 1.00 87.31 215 ARG A N 1
ATOM 1633 C CA . ARG A 1 215 ? -7.628 10.814 19.341 1.00 87.31 215 ARG A CA 1
ATOM 1634 C C . ARG A 1 215 ? -7.180 11.780 18.256 1.00 87.31 215 ARG A C 1
ATOM 1636 O O . ARG A 1 215 ? -6.102 12.347 18.384 1.00 87.31 215 ARG A O 1
ATOM 1643 N N . ARG A 1 216 ? -7.990 11.993 17.215 1.00 87.12 216 ARG A N 1
ATOM 1644 C CA . ARG A 1 216 ? -7.674 12.965 16.156 1.00 87.12 216 ARG A CA 1
ATOM 1645 C C . ARG A 1 216 ? -7.604 14.382 16.701 1.00 87.12 216 ARG A C 1
ATOM 1647 O O . ARG A 1 216 ? -6.608 15.052 16.466 1.00 87.12 216 ARG A O 1
ATOM 1654 N N . GLN A 1 217 ? -8.580 14.791 17.509 1.00 88.06 217 GLN A N 1
ATOM 1655 C CA . GLN A 1 217 ? -8.547 16.093 18.182 1.00 88.06 217 GLN A CA 1
ATOM 1656 C C . GLN A 1 217 ? -7.286 16.251 19.044 1.00 88.06 217 GLN A C 1
ATOM 1658 O O . GLN A 1 217 ? -6.615 17.274 18.968 1.00 88.06 217 GLN A O 1
ATOM 1663 N N . MET A 1 218 ? -6.904 15.212 19.795 1.00 86.25 218 MET A N 1
ATOM 1664 C CA . MET A 1 218 ? -5.670 15.196 20.589 1.00 86.25 218 MET A CA 1
ATOM 1665 C C . MET A 1 218 ? -4.388 15.178 19.748 1.00 86.25 218 MET A C 1
ATOM 1667 O O . MET A 1 218 ? -3.325 15.466 20.288 1.00 86.25 218 MET A O 1
ATOM 1671 N N . ILE A 1 219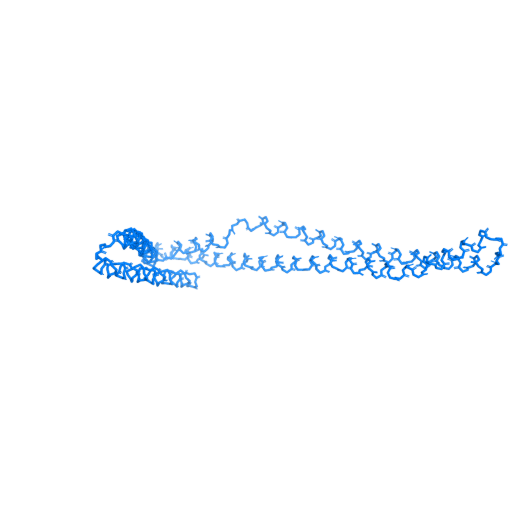 ? -4.432 14.799 18.473 1.00 82.06 219 ILE A N 1
ATOM 1672 C CA . ILE A 1 219 ? -3.278 14.844 17.563 1.00 82.06 219 ILE A CA 1
ATOM 1673 C C . ILE A 1 219 ? -3.189 16.214 16.880 1.00 82.06 219 ILE A C 1
ATOM 1675 O O . ILE A 1 219 ? -2.087 16.705 16.648 1.00 82.06 219 ILE A O 1
ATOM 1679 N N . GLU A 1 220 ? -4.332 16.816 16.561 1.00 82.50 220 GLU A N 1
ATOM 1680 C CA . GLU A 1 220 ? -4.439 18.080 15.826 1.00 82.50 220 GLU A CA 1
ATOM 1681 C C . GLU A 1 220 ? -4.253 19.314 16.723 1.00 82.50 220 GLU A C 1
ATOM 1683 O O . GLU A 1 220 ? -3.656 20.290 16.268 1.00 82.50 220 GLU A O 1
ATOM 1688 N N . ALA A 1 221 ? -4.695 19.256 17.988 1.00 74.56 221 ALA A N 1
ATOM 1689 C CA . ALA A 1 221 ? -4.480 20.298 19.001 1.00 74.56 221 ALA A CA 1
ATOM 1690 C C . ALA A 1 221 ? -2.989 20.535 19.271 1.00 74.56 221 ALA A C 1
ATOM 1692 O O . ALA A 1 221 ? -2.526 21.686 19.212 1.00 74.56 221 ALA A O 1
#

Mean predicted aligned error: 10.29 Å

pLDDT: mean 89.64, std 8.96, range [47.72, 97.88]

Foldseek 3Di:
DPVVVVVVVLVVLLVVLLVLLVLLVVLVVLLVVLVVLLVVLVVVLVVLVVVLCVQLVVLVVLLVVLVVCVVVVNDDPVSVVSNVVSVVSNVVSVVVSVVSNVVSVVSSVVSVVVNVVSCVVNVDDSVNSLVVLLVSDDPVLNVLLVVLQVQLVVLQVQLVVLQVLLVVLVVVLVVCVVVVHDCPVSVVSSVVSNVSSVVSNVRSVVSVVVSVVSSVVSSVD

Organism: NCBI:txid2795974

Radius of gyration: 35.72 Å; Cα contacts (8 Å, |Δi|>4): 136; chains: 1; bounding box: 74×64×93 Å

Secondary structure (DSSP, 8-state):
-HHHHHHHHHHHHHHHHHHHHHHHHHHHHHHHHHHHHHHHHHHHHHHHHHHHHHHHHHHHHHHHHHHHHHHTT---HHHHHHHHHHHHHHHHHHHHHHHHHHHHHHHHHHHHHHHHHHHHHT-S-HHHHHHHHHHTS-HHHHHHHHHHHHHHHHHHHHHHHHHHHHHHHHHHHHHHHHTT---HHHHHHHHHHHHHHHHHHHHHHHHHHHHHHHHHHHHH-

Solvent-accessible surface area (backbone atoms only — not comparable to full-atom values): 11429 Å² total; per-residue (Å²): 124,71,68,64,56,55,49,56,53,48,52,54,49,46,54,52,44,52,52,50,42,52,50,53,50,54,52,52,51,52,44,51,51,47,53,49,53,40,52,54,41,53,51,49,41,52,52,45,51,51,54,46,48,66,64,38,50,63,48,53,51,54,45,52,55,49,52,53,37,50,74,70,71,70,69,50,76,66,55,56,51,51,50,52,53,44,53,51,53,50,50,53,50,49,53,51,44,52,52,52,43,49,55,42,48,54,50,40,53,51,47,56,47,53,46,52,54,54,50,68,77,51,78,70,54,61,67,61,48,52,53,52,37,43,68,70,43,60,70,66,62,46,50,51,34,50,48,25,48,50,49,16,51,54,26,41,53,50,14,49,55,26,40,52,52,19,54,54,47,51,55,49,43,53,55,34,52,76,71,71,48,91,45,67,77,55,52,55,50,29,54,49,23,46,52,50,17,49,54,19,47,52,49,15,51,51,25,40,51,51,22,52,51,50,51,49,50,47,65,72,109